Protein AF-J3JG13-F1 (afdb_monomer)

pLDDT: mean 77.04, std 20.18, range [35.09, 97.94]

Foldseek 3Di:
DQKDKDWDWDDDPLKIKIKIKIFHQAQAKKKWWKFFPFPFFKAADDDPNHHDAQDDRGGGIAIDGHRDMDMGMIMGSGDDDVVRMDTPDIGGDDPVRVVSCDDPVNVVVVVPDDDPPPVVDPPPPPPVPDDPDDDDDDDDDDDDDDDDDDDDDDDDDDDDDDDDDDDDDDDPDDPDPPPPPPPDDDPPVVVVVVVVLVVLVVLVVQVPDDDPVSVVVSQVVQPHCVSVVCSVVVNVVSVVVVVVVVVVVVVVVVVVVVDDDPVVVVVVVD

Radius of gyration: 30.13 Å; Cα contacts (8 Å, |Δi|>4): 252; chains: 1; bounding box: 75×64×88 Å

InterPro domains:
  IPR057179 Protein of unknown function DUF7857 [PF25256] (14-121)
  IPR058393 Domain of unknown function DUF8080 [PF26296] (187-260)

Nearest PDB structures (foldseek):
  5jtw-assembly2_E  TM=5.392E-01  e=3.463E-02  Homo sapiens
  3isy-assembly1_A  TM=4.833E-01  e=2.727E-02  Bacillus subtilis
  7u06-assembly1_b  TM=4.799E-01  e=2.148E-02  Saccharomyces cerevisiae
  3abz-assembly1_B  TM=4.747E-01  e=1.143E-01  Kluyveromyces marxianus
  4bei-assembly1_H  TM=5.860E-01  e=9.814E-01  Vibrio cholerae MJ-1236

Structure (mmCIF, N/CA/C/O backbone):
data_AF-J3JG13-F1
#
_entry.id   AF-J3JG13-F1
#
loop_
_atom_site.group_PDB
_atom_site.id
_atom_site.type_symbol
_atom_site.label_atom_id
_atom_site.label_alt_id
_atom_site.label_comp_id
_atom_site.label_asym_id
_atom_site.label_entity_id
_atom_site.label_seq_id
_atom_site.pdbx_PDB_ins_code
_atom_site.Cartn_x
_atom_site.Cartn_y
_atom_site.Cartn_z
_atom_site.occupancy
_atom_site.B_iso_or_equiv
_atom_site.auth_seq_id
_atom_site.auth_comp_id
_atom_site.auth_asym_id
_atom_site.auth_atom_id
_atom_site.pdbx_PDB_model_num
ATOM 1 N N . MET A 1 1 ? 13.209 -21.499 -3.995 1.00 59.66 1 MET A N 1
ATOM 2 C CA . MET A 1 1 ? 12.200 -20.477 -3.706 1.00 59.66 1 MET A CA 1
ATOM 3 C C . MET A 1 1 ? 12.688 -19.190 -4.335 1.00 59.66 1 MET A C 1
ATOM 5 O O . MET A 1 1 ? 13.783 -18.751 -4.002 1.00 59.66 1 MET A O 1
ATOM 9 N N . VAL A 1 2 ? 11.984 -18.722 -5.364 1.00 80.44 2 VAL A N 1
ATOM 10 C CA . VAL A 1 2 ? 12.379 -17.558 -6.184 1.00 80.44 2 VAL A CA 1
ATOM 11 C C . VAL A 1 2 ? 11.628 -16.285 -5.782 1.00 80.44 2 VAL A C 1
ATOM 13 O O . VAL A 1 2 ? 11.951 -15.211 -6.273 1.00 80.44 2 VAL A O 1
ATOM 16 N N . ILE A 1 3 ? 10.662 -16.437 -4.875 1.00 90.00 3 ILE A N 1
ATOM 17 C CA . ILE A 1 3 ? 9.953 -15.371 -4.175 1.00 90.00 3 ILE A CA 1
ATOM 18 C C . ILE A 1 3 ? 10.527 -15.246 -2.767 1.00 90.00 3 ILE A C 1
ATOM 20 O O . ILE A 1 3 ? 10.678 -16.260 -2.078 1.00 90.00 3 ILE A O 1
ATOM 24 N N . SER A 1 4 ? 10.822 -14.021 -2.340 1.00 90.88 4 SER A N 1
ATOM 25 C CA . SER A 1 4 ? 11.170 -13.726 -0.947 1.00 90.88 4 SER A CA 1
ATOM 26 C C . SER A 1 4 ? 9.915 -13.322 -0.172 1.00 90.88 4 SER A C 1
ATOM 28 O O . SER A 1 4 ? 9.032 -12.666 -0.721 1.00 90.88 4 SER A O 1
ATOM 30 N N . LEU A 1 5 ? 9.829 -13.757 1.086 1.00 93.88 5 LEU A N 1
ATOM 31 C CA . LEU A 1 5 ? 8.699 -13.526 1.984 1.00 93.88 5 LEU A CA 1
ATOM 32 C C . LEU A 1 5 ? 9.189 -12.730 3.194 1.00 93.88 5 LEU A C 1
ATOM 34 O O . LEU A 1 5 ? 10.074 -13.201 3.909 1.00 93.88 5 LEU A O 1
ATOM 38 N N . ASP A 1 6 ? 8.579 -11.577 3.429 1.00 94.31 6 ASP A N 1
ATOM 39 C CA . ASP A 1 6 ? 8.723 -10.787 4.649 1.00 94.31 6 ASP A CA 1
ATOM 40 C C . ASP A 1 6 ? 7.348 -10.671 5.315 1.00 94.31 6 ASP A C 1
ATOM 42 O O . ASP A 1 6 ? 6.330 -10.547 4.629 1.00 94.31 6 ASP A O 1
ATOM 46 N N . CYS A 1 7 ? 7.286 -10.793 6.639 1.00 94.19 7 CYS A N 1
ATOM 47 C CA . CYS A 1 7 ? 6.019 -10.750 7.357 1.00 94.19 7 CYS A CA 1
ATOM 48 C C . CYS A 1 7 ? 6.132 -9.980 8.666 1.00 94.19 7 CYS A C 1
ATOM 50 O O . CYS A 1 7 ? 7.087 -10.144 9.423 1.00 94.19 7 CYS A O 1
ATOM 52 N N . GLU A 1 8 ? 5.093 -9.210 8.953 1.00 94.25 8 GLU A N 1
ATOM 53 C CA . GLU A 1 8 ? 4.922 -8.463 10.188 1.00 94.25 8 GLU A CA 1
ATOM 54 C C . GLU A 1 8 ? 3.601 -8.875 10.836 1.00 94.25 8 GLU A C 1
ATOM 56 O O . GLU A 1 8 ? 2.593 -9.077 10.152 1.00 94.25 8 GLU A O 1
ATOM 61 N N . THR A 1 9 ? 3.598 -9.008 12.159 1.00 95.56 9 THR A N 1
ATOM 62 C CA . THR A 1 9 ? 2.392 -9.320 12.925 1.00 95.56 9 THR A CA 1
ATOM 63 C C . THR A 1 9 ? 2.138 -8.268 13.982 1.00 95.56 9 THR A C 1
ATOM 65 O O . THR A 1 9 ? 3.043 -7.900 14.726 1.00 95.56 9 THR A O 1
ATOM 68 N N . THR A 1 10 ? 0.885 -7.839 14.092 1.00 95.31 10 THR A N 1
ATOM 69 C CA . THR A 1 10 ? 0.418 -6.950 15.158 1.00 95.31 10 THR A CA 1
ATOM 70 C C . THR A 1 10 ? -0.801 -7.571 15.824 1.00 95.31 10 THR A C 1
ATOM 72 O O . THR A 1 10 ? -1.750 -7.968 15.151 1.00 95.31 10 THR A O 1
ATOM 75 N N . THR A 1 11 ? -0.800 -7.652 17.153 1.00 93.81 11 THR A N 1
ATOM 76 C CA . THR A 1 11 ? -1.934 -8.193 17.913 1.00 93.81 11 THR A CA 1
ATOM 77 C C . THR A 1 11 ? -2.871 -7.069 18.358 1.00 93.81 11 THR A C 1
ATOM 79 O O . THR A 1 11 ? -2.441 -6.111 18.997 1.00 93.81 11 THR A O 1
ATOM 82 N N . LEU A 1 12 ? -4.162 -7.205 18.047 1.00 91.50 12 LEU A N 1
ATOM 83 C CA . LEU A 1 12 ? -5.239 -6.290 18.420 1.00 91.50 12 LEU A CA 1
ATOM 84 C C . LEU A 1 12 ? -6.344 -7.074 19.148 1.00 91.50 12 LEU A C 1
ATOM 86 O O . LEU A 1 12 ? -7.178 -7.743 18.536 1.00 91.50 12 LEU A O 1
ATOM 90 N N . GLY A 1 13 ? -6.341 -7.014 20.481 1.00 91.00 13 GLY A N 1
ATOM 91 C CA . GLY A 1 13 ? -7.233 -7.834 21.306 1.00 91.00 13 GLY A CA 1
ATOM 92 C C . GLY A 1 13 ? -6.903 -9.326 21.180 1.00 91.00 13 GLY A C 1
ATOM 93 O O . GLY A 1 13 ? -5.769 -9.726 21.422 1.00 91.00 13 GLY A O 1
ATOM 94 N N . GLU A 1 14 ? -7.890 -10.144 20.806 1.00 92.06 14 GLU A N 1
ATOM 95 C CA . GLU A 1 14 ? -7.733 -11.594 20.575 1.00 92.06 14 GLU A CA 1
ATOM 96 C C . GLU A 1 14 ? -7.454 -11.940 19.098 1.00 92.06 14 GLU A C 1
ATOM 98 O O . GLU A 1 14 ? -7.546 -13.099 18.694 1.00 92.06 14 GLU A O 1
ATOM 103 N N . VAL A 1 15 ? -7.148 -10.930 18.276 1.00 95.00 15 VAL A N 1
ATOM 104 C CA . VAL A 1 15 ? -6.927 -11.067 16.835 1.00 95.00 15 VAL A CA 1
ATOM 105 C C . VAL A 1 15 ? -5.504 -10.652 16.485 1.00 95.00 15 VAL A C 1
ATOM 107 O O . VAL A 1 15 ? -5.074 -9.549 16.811 1.00 95.00 15 VAL A O 1
ATOM 110 N N . THR A 1 16 ? -4.784 -11.506 15.766 1.00 95.19 16 THR A N 1
ATOM 111 C CA . THR A 1 16 ? -3.500 -11.167 15.154 1.00 95.19 16 THR A CA 1
ATOM 112 C C . THR A 1 16 ? -3.730 -10.725 13.714 1.00 95.19 16 THR A C 1
ATOM 114 O O . THR A 1 16 ? -4.303 -11.458 12.906 1.00 95.19 16 THR A O 1
ATOM 117 N N . LEU A 1 17 ? -3.290 -9.511 13.396 1.00 95.62 17 LEU A N 1
ATOM 118 C CA . LEU A 1 17 ? -3.178 -9.005 12.037 1.00 95.62 17 LEU A CA 1
ATOM 119 C C . LEU A 1 17 ? -1.820 -9.427 11.485 1.00 95.62 17 LEU A C 1
ATOM 121 O O . LEU A 1 17 ? -0.796 -9.234 12.139 1.00 95.62 17 LEU A O 1
ATOM 125 N N . VAL A 1 18 ? -1.821 -9.997 10.287 1.00 95.69 18 VAL A N 1
ATOM 126 C CA . VAL A 1 18 ? -0.629 -10.456 9.580 1.00 95.69 18 VAL A CA 1
ATOM 127 C C . VAL A 1 18 ? -0.510 -9.656 8.292 1.00 95.69 18 VAL A C 1
ATOM 129 O O . VAL A 1 18 ? -1.391 -9.723 7.434 1.00 95.69 18 VAL A O 1
ATOM 132 N N . THR A 1 19 ? 0.592 -8.931 8.150 1.00 95.88 19 THR A N 1
ATOM 133 C CA . THR A 1 19 ? 0.984 -8.238 6.922 1.00 95.88 19 THR A CA 1
ATOM 134 C C . THR A 1 19 ? 2.106 -9.026 6.270 1.00 95.88 19 THR A C 1
ATOM 136 O O . THR A 1 19 ? 3.072 -9.408 6.925 1.00 95.88 19 THR A O 1
ATOM 139 N N . VAL A 1 20 ? 1.982 -9.288 4.975 1.00 95.69 20 VAL A N 1
ATOM 140 C CA . VAL A 1 20 ? 2.925 -10.093 4.206 1.00 95.69 20 VAL A CA 1
ATOM 141 C C . VAL A 1 20 ? 3.384 -9.313 2.989 1.00 95.69 20 VAL A C 1
ATOM 143 O O . VAL A 1 20 ? 2.561 -8.766 2.255 1.00 95.69 20 VAL A O 1
ATOM 146 N N . ARG A 1 21 ? 4.692 -9.311 2.742 1.00 96.38 21 ARG A N 1
ATOM 147 C CA . ARG A 1 21 ? 5.310 -8.763 1.541 1.00 96.38 21 ARG A CA 1
ATOM 148 C C . ARG A 1 21 ? 5.981 -9.880 0.746 1.00 96.38 21 ARG A C 1
ATOM 150 O O . ARG A 1 21 ? 6.792 -10.637 1.275 1.00 96.38 21 ARG A O 1
ATOM 157 N N . LEU A 1 22 ? 5.605 -9.983 -0.524 1.00 94.94 22 LEU A N 1
ATOM 158 C CA . LEU A 1 22 ? 6.143 -10.935 -1.488 1.00 94.94 22 LEU A CA 1
ATOM 159 C C . LEU A 1 22 ? 6.970 -10.193 -2.524 1.00 94.94 22 LEU A C 1
ATOM 161 O O . LEU A 1 22 ? 6.429 -9.374 -3.263 1.00 94.94 22 LEU A O 1
ATOM 165 N N . ASP A 1 23 ? 8.254 -10.515 -2.607 1.00 95.12 23 ASP A N 1
ATOM 166 C CA . ASP A 1 23 ? 9.185 -9.909 -3.555 1.00 95.12 23 ASP A CA 1
ATOM 167 C C . ASP A 1 23 ? 9.516 -10.914 -4.675 1.00 95.12 23 ASP A C 1
ATOM 169 O O . ASP A 1 23 ? 10.056 -11.997 -4.415 1.00 95.12 23 ASP A O 1
ATOM 173 N N . ASN A 1 24 ? 9.167 -10.576 -5.925 1.00 94.94 24 ASN A N 1
ATOM 174 C CA . ASN A 1 24 ? 9.488 -11.360 -7.121 1.00 94.94 24 ASN A CA 1
ATOM 175 C C . ASN A 1 24 ? 10.617 -10.706 -7.921 1.00 94.94 24 ASN A C 1
ATOM 177 O O . ASN A 1 24 ? 10.361 -9.935 -8.841 1.00 94.94 24 ASN A O 1
ATOM 181 N N . ASP A 1 25 ? 11.863 -11.099 -7.658 1.00 92.31 25 ASP A N 1
ATOM 182 C CA . ASP A 1 25 ? 13.042 -10.613 -8.397 1.00 92.31 25 ASP A CA 1
ATOM 183 C C . ASP A 1 25 ? 13.243 -11.297 -9.762 1.00 92.31 25 ASP A C 1
ATOM 185 O O . ASP A 1 25 ? 14.294 -11.176 -10.400 1.00 92.31 25 ASP A O 1
ATOM 189 N N . THR A 1 26 ? 12.270 -12.095 -10.210 1.00 90.75 26 THR A N 1
ATOM 190 C CA . THR A 1 26 ? 12.380 -12.847 -11.459 1.00 90.75 26 THR A CA 1
ATOM 191 C C . THR A 1 26 ? 11.699 -12.115 -12.611 1.00 90.75 26 THR A C 1
ATOM 193 O O . THR A 1 26 ? 10.672 -11.469 -12.415 1.00 90.75 26 THR A O 1
ATOM 196 N N . PRO A 1 27 ? 12.199 -12.264 -13.853 1.00 92.56 27 PRO A N 1
ATOM 197 C CA . PRO A 1 27 ? 11.616 -11.613 -15.025 1.00 92.56 27 PRO A CA 1
ATOM 198 C C . PRO A 1 27 ? 10.343 -12.309 -15.534 1.00 92.56 27 PRO A C 1
ATOM 200 O O . PRO A 1 27 ? 9.958 -12.115 -16.683 1.00 92.56 27 PRO A O 1
ATOM 203 N N . VAL A 1 28 ? 9.724 -13.164 -14.720 1.00 93.19 28 VAL A N 1
ATOM 204 C CA . VAL A 1 28 ? 8.505 -13.897 -15.063 1.00 93.19 28 VAL A CA 1
ATOM 205 C C . VAL A 1 28 ? 7.509 -13.796 -13.920 1.00 93.19 28 VAL A C 1
ATOM 207 O O . VAL A 1 28 ? 7.898 -13.778 -12.750 1.00 93.19 28 VAL A O 1
ATOM 210 N N . ASP A 1 29 ? 6.232 -13.765 -14.269 1.00 93.69 29 ASP A N 1
ATOM 211 C CA . ASP A 1 29 ? 5.141 -13.799 -13.304 1.00 93.69 29 ASP A CA 1
ATOM 212 C C . ASP A 1 29 ? 5.162 -15.127 -12.533 1.00 93.69 29 ASP A C 1
ATOM 214 O O . ASP A 1 29 ? 5.549 -16.183 -13.063 1.00 93.69 29 ASP A O 1
ATOM 218 N N . ARG A 1 30 ? 4.789 -15.071 -11.255 1.00 92.69 30 ARG A N 1
ATOM 219 C CA . ARG A 1 30 ? 4.858 -16.206 -10.333 1.00 92.69 30 ARG A CA 1
ATOM 220 C C . ARG A 1 30 ? 3.525 -16.461 -9.664 1.00 92.69 30 ARG A C 1
ATOM 222 O O . ARG A 1 30 ? 2.970 -15.546 -9.074 1.00 92.69 30 ARG A O 1
ATOM 229 N N . ASP A 1 31 ? 3.087 -17.710 -9.690 1.00 94.06 31 ASP A N 1
ATOM 230 C CA . ASP A 1 31 ? 1.960 -18.166 -8.884 1.00 94.06 31 ASP A CA 1
ATOM 231 C C . ASP A 1 31 ? 2.465 -18.531 -7.502 1.00 94.06 31 ASP A C 1
ATOM 233 O O . ASP A 1 31 ? 3.374 -19.355 -7.351 1.00 94.06 31 ASP A O 1
ATOM 237 N N . VAL A 1 32 ? 1.884 -17.898 -6.493 1.00 94.31 32 VAL A N 1
ATOM 238 C CA . VAL A 1 32 ? 2.307 -18.039 -5.109 1.00 94.31 32 VAL A CA 1
ATOM 239 C C . VAL A 1 32 ? 1.115 -18.435 -4.267 1.00 94.31 32 VAL A C 1
ATOM 241 O O . VAL A 1 32 ? 0.086 -17.757 -4.259 1.00 94.31 32 VAL A O 1
ATOM 244 N N . ARG A 1 33 ? 1.295 -19.509 -3.499 1.00 94.62 33 ARG A N 1
ATOM 245 C CA . ARG A 1 33 ? 0.355 -19.920 -2.464 1.00 94.62 33 ARG A CA 1
ATOM 246 C C . ARG A 1 33 ? 0.942 -19.642 -1.094 1.00 94.62 33 ARG A C 1
ATOM 248 O O . ARG A 1 33 ? 1.965 -20.218 -0.721 1.00 94.62 33 ARG A O 1
ATOM 255 N N . LEU A 1 34 ? 0.262 -18.811 -0.321 1.00 95.19 34 LEU A N 1
ATOM 256 C CA . LEU A 1 34 ? 0.523 -18.590 1.092 1.00 95.19 34 LEU A CA 1
ATOM 257 C C . LEU A 1 34 ? -0.376 -19.479 1.938 1.00 95.19 34 LEU A C 1
ATOM 259 O O . LEU A 1 34 ? -1.557 -19.671 1.639 1.00 95.19 34 LEU A O 1
ATOM 263 N N . ARG A 1 35 ? 0.194 -19.995 3.023 1.00 95.44 35 ARG A N 1
ATOM 264 C CA . ARG A 1 35 ? -0.518 -20.771 4.032 1.00 95.44 35 ARG A CA 1
ATOM 265 C C . ARG A 1 35 ? -0.369 -20.108 5.393 1.00 95.44 35 ARG A C 1
ATOM 267 O O . ARG A 1 35 ? 0.756 -19.853 5.828 1.00 95.44 35 ARG A O 1
ATOM 274 N N . ASN A 1 36 ? -1.498 -19.888 6.061 1.00 94.50 36 ASN A N 1
ATOM 275 C CA . ASN A 1 36 ? -1.524 -19.440 7.447 1.00 94.50 36 ASN A CA 1
ATOM 276 C C . ASN A 1 36 ? -1.034 -20.566 8.380 1.00 94.50 36 ASN A C 1
ATOM 278 O O . ASN A 1 36 ? -1.433 -21.726 8.239 1.00 94.50 36 ASN A O 1
ATOM 282 N N . CYS A 1 37 ? -0.160 -20.225 9.325 1.00 94.62 37 CYS A N 1
ATOM 283 C CA . CYS A 1 37 ? 0.358 -21.142 10.346 1.00 94.62 37 CYS A CA 1
ATOM 284 C C . CYS A 1 37 ? -0.259 -20.906 11.734 1.00 94.62 37 CYS A C 1
ATOM 286 O O . CYS A 1 37 ? 0.043 -21.658 12.669 1.00 94.62 37 CYS A O 1
ATOM 288 N N . LEU A 1 38 ? -1.074 -19.860 11.881 1.00 92.75 38 LEU A N 1
ATOM 289 C CA . LEU A 1 38 ? -1.798 -19.547 13.106 1.00 92.75 38 LEU A CA 1
ATOM 290 C C . LEU A 1 38 ? -2.954 -20.534 13.308 1.00 92.75 38 LEU A C 1
ATOM 292 O O . LEU A 1 38 ? -3.616 -20.946 12.357 1.00 92.75 38 LEU A O 1
ATOM 296 N N . ASP A 1 39 ? -3.212 -20.898 14.563 1.00 91.06 39 ASP A N 1
ATOM 297 C CA . ASP A 1 39 ? -4.207 -21.913 14.932 1.00 91.06 39 ASP A CA 1
ATOM 298 C C . ASP A 1 39 ? -5.637 -21.330 14.996 1.00 91.06 39 ASP A C 1
ATOM 300 O O . ASP A 1 39 ? -6.379 -21.547 15.956 1.00 91.06 39 ASP A O 1
ATOM 304 N N . GLY A 1 40 ? -6.027 -20.559 13.977 1.00 90.94 40 GLY A N 1
ATOM 305 C CA . GLY A 1 40 ? -7.333 -19.911 13.877 1.00 90.94 40 GLY A CA 1
ATOM 306 C C . GLY A 1 40 ? -7.790 -19.704 12.429 1.00 90.94 40 GLY A C 1
ATOM 307 O O . GLY A 1 40 ? -7.000 -19.853 11.496 1.00 90.94 40 GLY A O 1
ATOM 308 N N . PRO A 1 41 ? -9.080 -19.386 12.221 1.00 93.38 41 PRO A N 1
ATOM 309 C CA . PRO A 1 41 ? -9.627 -19.149 10.892 1.00 93.38 41 PRO A CA 1
ATOM 310 C C . PRO A 1 41 ? -9.013 -17.905 10.243 1.00 93.38 41 PRO A C 1
ATOM 312 O O . PRO A 1 41 ? -8.886 -16.857 10.881 1.00 93.38 41 PRO A O 1
ATOM 315 N N . VAL A 1 42 ? -8.706 -17.999 8.949 1.00 94.75 42 VAL A N 1
ATOM 316 C CA . VAL A 1 42 ? -8.285 -16.845 8.153 1.00 94.75 42 VAL A CA 1
ATOM 317 C C . VAL A 1 42 ? -9.475 -15.904 7.967 1.00 94.75 42 VAL A C 1
ATOM 319 O O . VAL A 1 42 ? -10.533 -16.285 7.466 1.00 94.75 42 VAL A O 1
ATOM 322 N N . MET A 1 43 ? -9.306 -14.652 8.378 1.00 94.38 43 MET A N 1
ATOM 323 C CA . MET A 1 43 ? -10.250 -13.567 8.138 1.00 94.38 43 MET A CA 1
ATOM 324 C C . MET A 1 43 ? -9.678 -12.657 7.047 1.00 94.38 43 MET A C 1
ATOM 326 O O . MET A 1 43 ? -8.883 -11.760 7.348 1.00 94.38 43 MET A O 1
ATOM 330 N N . PRO A 1 44 ? -10.050 -12.890 5.776 1.00 93.50 44 PRO A N 1
ATOM 331 C CA . PRO A 1 44 ? -9.539 -12.105 4.665 1.00 93.50 44 PRO A CA 1
ATOM 332 C C . PRO A 1 44 ? -10.125 -10.687 4.667 1.00 93.50 44 PRO A C 1
ATOM 334 O O . PRO A 1 44 ? -11.229 -10.479 5.192 1.00 93.50 44 PRO A O 1
ATOM 337 N N . PRO A 1 45 ? -9.440 -9.718 4.037 1.00 91.19 45 PRO A N 1
ATOM 338 C CA . PRO A 1 45 ? -10.006 -8.406 3.760 1.00 91.19 45 PRO A CA 1
ATOM 339 C C . PRO A 1 45 ? -11.287 -8.556 2.934 1.00 91.19 45 PRO A C 1
ATOM 341 O O . PRO A 1 45 ? -11.425 -9.462 2.106 1.00 91.19 45 PRO A O 1
ATOM 344 N N . ARG A 1 46 ? -12.268 -7.689 3.205 1.00 88.75 46 ARG A N 1
ATOM 345 C CA . ARG A 1 46 ? -13.597 -7.747 2.588 1.00 88.75 46 ARG A CA 1
ATOM 346 C C . ARG A 1 46 ? -13.971 -6.404 1.987 1.00 88.75 46 ARG A C 1
ATOM 348 O O . ARG A 1 46 ? -13.901 -5.380 2.658 1.00 88.75 46 ARG A O 1
ATOM 355 N N . THR A 1 47 ? -14.490 -6.434 0.767 1.00 79.94 47 THR A N 1
ATOM 356 C CA . THR A 1 47 ? -15.166 -5.295 0.135 1.00 79.94 47 THR A CA 1
ATOM 357 C C . THR A 1 47 ? -16.646 -5.638 0.022 1.00 79.94 47 THR A C 1
ATOM 359 O O . THR A 1 47 ? -16.992 -6.698 -0.495 1.00 79.94 47 THR A O 1
ATOM 362 N N . ASP A 1 48 ? -17.528 -4.783 0.549 1.00 79.62 48 ASP A N 1
ATOM 363 C CA . ASP A 1 48 ? -18.982 -5.027 0.572 1.00 79.62 48 ASP A CA 1
ATOM 364 C C . ASP A 1 48 ? -19.382 -6.378 1.213 1.00 79.62 48 ASP A C 1
ATOM 366 O O . ASP A 1 48 ? -20.350 -7.024 0.818 1.00 79.62 48 ASP A O 1
ATOM 370 N N . GLY A 1 49 ? -18.620 -6.825 2.219 1.00 82.75 49 GLY A N 1
ATOM 371 C CA . GLY A 1 49 ? -18.853 -8.089 2.927 1.00 82.75 49 GLY A CA 1
ATOM 372 C C . GLY A 1 49 ? -18.35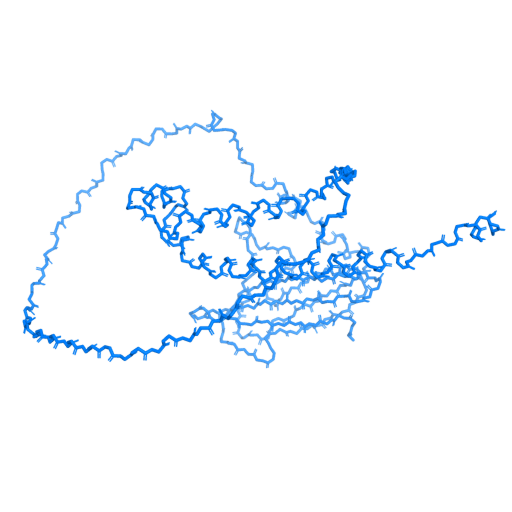6 -9.342 2.195 1.00 82.75 49 GLY A C 1
ATOM 373 O O . GLY A 1 49 ? -18.357 -10.423 2.792 1.00 82.75 49 GLY A O 1
ATOM 374 N N . VAL A 1 50 ? -17.874 -9.213 0.957 1.00 82.31 50 VAL A N 1
ATOM 375 C CA . VAL A 1 50 ? -17.305 -10.309 0.162 1.00 82.31 50 VAL A CA 1
ATOM 376 C C . VAL A 1 50 ? -15.784 -10.343 0.351 1.00 82.31 50 VAL A C 1
ATOM 378 O O . VAL A 1 50 ? -15.149 -9.298 0.189 1.00 82.31 50 VAL A O 1
ATOM 381 N N . PRO A 1 51 ? -15.184 -11.503 0.679 1.00 84.81 51 PRO A N 1
ATOM 382 C CA . PRO A 1 51 ? -13.733 -11.671 0.701 1.00 84.81 51 PRO A CA 1
ATOM 383 C C . PRO A 1 51 ? -13.065 -11.217 -0.596 1.00 84.81 51 PRO A C 1
ATOM 385 O O . PRO A 1 51 ? -13.604 -11.405 -1.694 1.00 84.81 51 PRO A O 1
ATOM 388 N N . GLU A 1 52 ? -11.878 -10.633 -0.482 1.00 85.88 52 GLU A N 1
ATOM 389 C CA . GLU A 1 52 ? -11.042 -10.378 -1.648 1.00 85.88 52 GLU A CA 1
ATOM 390 C C . GLU A 1 52 ? -10.715 -11.676 -2.405 1.00 85.88 52 GLU A C 1
ATOM 392 O O . GLU A 1 52 ? -10.829 -12.784 -1.880 1.00 85.88 52 GLU A O 1
ATOM 397 N N . ALA A 1 53 ? -10.374 -11.545 -3.688 1.00 85.75 53 ALA A N 1
ATOM 398 C CA . ALA A 1 53 ? -10.091 -12.711 -4.524 1.00 85.75 53 ALA A CA 1
ATOM 399 C C . ALA A 1 53 ? -8.784 -13.381 -4.078 1.00 85.75 53 ALA A C 1
ATOM 401 O O . ALA A 1 53 ? -7.900 -12.696 -3.579 1.00 85.75 53 ALA A O 1
ATOM 402 N N . GLY A 1 54 ? -8.669 -14.694 -4.276 1.00 88.81 54 GLY A N 1
ATOM 403 C CA . GLY A 1 54 ? -7.474 -15.461 -3.907 1.00 88.81 54 GLY A CA 1
ATOM 404 C C . GLY A 1 54 ? -7.481 -16.001 -2.478 1.00 88.81 54 GLY A C 1
ATOM 405 O O . GLY A 1 54 ? -6.626 -16.806 -2.138 1.00 88.81 54 GLY A O 1
ATOM 406 N N . TRP A 1 55 ? -8.443 -15.610 -1.643 1.00 92.94 55 TRP A N 1
ATOM 407 C CA . TRP A 1 55 ? -8.556 -16.113 -0.275 1.00 92.94 55 TRP A CA 1
ATOM 408 C C . TRP A 1 55 ? -9.408 -17.374 -0.176 1.00 92.94 55 TRP A C 1
ATOM 410 O O . TRP A 1 55 ? -10.496 -17.449 -0.752 1.00 92.94 55 TRP A O 1
ATOM 420 N N . ASP A 1 56 ? -8.949 -18.314 0.642 1.00 89.19 56 ASP A N 1
ATOM 421 C CA . ASP A 1 56 ? -9.743 -19.431 1.143 1.00 89.19 56 ASP A CA 1
ATOM 422 C C . ASP A 1 56 ? -9.519 -19.636 2.648 1.00 89.19 56 ASP A C 1
ATOM 424 O O . ASP A 1 56 ? -8.929 -18.791 3.323 1.00 89.19 56 ASP A O 1
ATOM 428 N N . ASP A 1 57 ? -10.044 -20.736 3.189 1.00 88.00 57 ASP A N 1
ATOM 429 C CA . ASP A 1 57 ? -10.028 -21.012 4.627 1.00 88.00 57 ASP A CA 1
ATOM 430 C C . ASP A 1 57 ? -8.605 -21.200 5.196 1.00 88.00 57 ASP A C 1
ATOM 432 O O . ASP A 1 57 ? -8.391 -20.986 6.391 1.00 88.00 57 ASP A O 1
ATOM 436 N N . ASP A 1 58 ? -7.633 -21.578 4.355 1.00 88.19 58 ASP A N 1
ATOM 437 C CA . ASP A 1 58 ? -6.271 -21.947 4.762 1.00 88.19 58 ASP A CA 1
ATOM 438 C C . ASP A 1 58 ? -5.218 -20.878 4.412 1.00 88.19 58 ASP A C 1
ATOM 440 O O . ASP A 1 58 ? -4.094 -20.902 4.938 1.00 88.19 58 ASP A O 1
ATOM 444 N N . GLY A 1 59 ? -5.534 -19.946 3.509 1.00 91.19 59 GLY A N 1
ATOM 445 C CA . GLY A 1 59 ? -4.611 -18.879 3.144 1.00 91.19 59 GLY A CA 1
ATOM 446 C C . GLY A 1 59 ? -4.985 -18.120 1.878 1.00 91.19 59 GLY A C 1
ATOM 447 O O . GLY A 1 59 ? -6.148 -17.811 1.631 1.00 91.19 59 GLY A O 1
ATOM 448 N N . PHE A 1 60 ? -3.957 -17.767 1.110 1.00 94.12 60 PHE A N 1
ATOM 449 C CA . PHE A 1 60 ? -4.061 -16.829 -0.003 1.00 94.12 60 PHE A CA 1
ATOM 450 C C . PHE A 1 60 ? -3.296 -17.324 -1.222 1.00 94.12 60 PHE A C 1
ATOM 452 O O . PHE A 1 60 ? -2.163 -17.786 -1.107 1.00 94.12 60 PHE A O 1
ATOM 459 N N . GLU A 1 61 ? -3.896 -17.189 -2.393 1.00 93.88 61 GLU A N 1
ATOM 460 C CA . GLU A 1 61 ? -3.321 -17.537 -3.681 1.00 93.88 61 GLU A CA 1
ATOM 461 C C . GLU A 1 61 ? -3.350 -16.331 -4.611 1.00 93.88 61 GLU A C 1
ATOM 463 O O . GLU A 1 61 ? -4.367 -15.649 -4.748 1.00 93.88 61 GLU A O 1
ATOM 468 N N . THR A 1 62 ? -2.214 -16.055 -5.242 1.00 92.62 62 THR A N 1
ATOM 469 C CA . THR A 1 62 ? -2.062 -14.877 -6.090 1.00 92.62 62 THR A CA 1
ATOM 470 C C . THR A 1 62 ? -0.982 -15.062 -7.143 1.00 92.62 62 THR A C 1
ATOM 472 O O . THR A 1 62 ? -0.099 -15.912 -7.018 1.00 92.62 62 THR A O 1
ATOM 475 N N . VAL A 1 63 ? -1.026 -14.194 -8.151 1.00 94.19 63 VAL A N 1
ATOM 476 C CA . VAL A 1 63 ? 0.046 -14.003 -9.124 1.00 94.19 63 VAL A CA 1
ATOM 477 C C . VAL A 1 63 ? 0.862 -12.784 -8.695 1.00 94.19 63 VAL A C 1
ATOM 479 O O . VAL A 1 63 ? 0.320 -11.686 -8.580 1.00 94.19 63 VAL A O 1
ATOM 482 N N . VAL A 1 64 ? 2.169 -12.952 -8.497 1.00 93.56 64 VAL A N 1
ATOM 483 C CA . VAL A 1 64 ? 3.117 -11.849 -8.291 1.00 93.56 64 VAL A CA 1
ATOM 484 C C . VAL A 1 64 ? 3.804 -11.544 -9.627 1.00 93.56 64 VAL A C 1
ATOM 486 O O . VAL A 1 64 ? 4.577 -12.380 -10.111 1.00 93.56 64 VAL A O 1
ATOM 489 N N . PRO A 1 65 ? 3.550 -10.379 -10.250 1.00 93.50 65 PRO A N 1
ATOM 490 C CA . PRO A 1 65 ? 4.148 -10.040 -11.537 1.00 93.50 65 PRO A CA 1
ATOM 491 C C . PRO A 1 65 ? 5.681 -9.981 -11.504 1.00 93.50 65 PRO A C 1
ATOM 493 O O . PRO A 1 65 ? 6.296 -9.787 -10.450 1.00 93.50 65 PRO A O 1
ATOM 496 N N . ALA A 1 66 ? 6.305 -10.133 -12.669 1.00 92.88 66 ALA A N 1
ATOM 497 C CA . ALA A 1 66 ? 7.753 -10.078 -12.846 1.00 92.88 66 ALA A CA 1
ATOM 498 C C . ALA A 1 66 ? 8.388 -8.779 -12.313 1.00 92.88 66 ALA A C 1
ATOM 500 O O . ALA A 1 66 ? 7.984 -7.687 -12.710 1.00 92.88 66 ALA A O 1
ATOM 501 N N . ASN A 1 67 ? 9.457 -8.890 -11.518 1.00 92.12 67 ASN A N 1
ATOM 502 C CA . ASN A 1 67 ? 10.187 -7.755 -10.929 1.00 92.12 67 ASN A CA 1
ATOM 503 C C . ASN A 1 67 ? 9.288 -6.813 -10.108 1.00 92.12 67 ASN A C 1
ATOM 505 O O . ASN A 1 67 ? 9.442 -5.591 -10.175 1.00 92.12 67 ASN A O 1
ATOM 509 N N . THR A 1 68 ? 8.318 -7.368 -9.380 1.00 94.00 68 THR A N 1
ATOM 510 C CA . THR A 1 68 ? 7.395 -6.585 -8.549 1.00 94.00 68 THR A CA 1
ATOM 511 C C . THR A 1 68 ? 7.326 -7.103 -7.123 1.00 94.00 68 THR A C 1
ATOM 513 O O . THR A 1 68 ? 7.680 -8.248 -6.834 1.00 94.00 68 THR A O 1
ATOM 516 N N . THR A 1 69 ? 6.823 -6.237 -6.251 1.00 94.50 69 THR A N 1
ATOM 517 C CA . THR A 1 69 ? 6.513 -6.548 -4.862 1.00 94.50 69 THR A CA 1
ATOM 518 C C . THR A 1 69 ? 5.006 -6.459 -4.661 1.00 94.50 69 THR A C 1
ATOM 520 O O . THR A 1 69 ? 4.384 -5.479 -5.077 1.00 94.50 69 THR A O 1
ATOM 523 N N . LEU A 1 70 ? 4.423 -7.458 -4.002 1.00 94.50 70 LEU A N 1
ATOM 524 C CA . LEU A 1 70 ? 3.011 -7.485 -3.635 1.00 94.50 70 LEU A CA 1
ATOM 525 C C . LEU A 1 70 ? 2.871 -7.532 -2.114 1.00 94.50 70 LEU A C 1
ATOM 527 O O . LEU A 1 70 ? 3.475 -8.380 -1.460 1.00 94.50 70 LEU A O 1
ATOM 531 N N . ALA A 1 71 ? 2.052 -6.641 -1.562 1.00 94.56 71 ALA A N 1
ATOM 532 C CA . ALA A 1 71 ? 1.678 -6.661 -0.154 1.00 94.56 71 ALA A CA 1
ATOM 533 C C . ALA A 1 71 ? 0.262 -7.222 0.009 1.00 94.56 71 ALA A C 1
ATOM 535 O O . ALA A 1 71 ? -0.637 -6.888 -0.764 1.00 94.56 71 ALA A O 1
ATOM 536 N N . VAL A 1 72 ? 0.066 -8.061 1.020 1.00 94.12 72 VAL A N 1
ATOM 537 C CA . VAL A 1 72 ? -1.229 -8.644 1.369 1.00 94.12 72 VAL A CA 1
ATOM 538 C C . VAL A 1 72 ? -1.380 -8.697 2.887 1.00 94.12 72 VAL A C 1
ATOM 540 O O . VAL A 1 72 ? -0.425 -8.997 3.597 1.00 94.12 72 VAL A O 1
ATOM 543 N N . GLY A 1 73 ? -2.576 -8.391 3.390 1.00 94.88 73 GLY A N 1
ATOM 544 C CA . GLY A 1 73 ? -2.885 -8.408 4.819 1.00 94.88 73 GLY A CA 1
ATOM 545 C C . GLY A 1 73 ? -4.103 -9.270 5.128 1.00 94.88 73 GLY A C 1
ATOM 546 O O . GLY A 1 73 ? -5.023 -9.345 4.316 1.00 94.88 73 GLY A O 1
ATOM 547 N N . TYR A 1 74 ? -4.120 -9.907 6.297 1.00 95.44 74 TYR A N 1
ATOM 548 C CA . TYR A 1 74 ? -5.286 -10.618 6.828 1.00 95.44 74 TYR A CA 1
ATOM 549 C C . TYR A 1 74 ? -5.292 -10.639 8.352 1.00 95.44 74 TYR A C 1
ATOM 551 O O . TYR A 1 74 ? -4.308 -10.291 8.999 1.00 95.44 74 TYR A O 1
ATOM 559 N N . ALA A 1 75 ? -6.416 -11.055 8.926 1.00 95.94 75 ALA A N 1
ATOM 560 C CA . ALA A 1 75 ? -6.566 -11.235 10.360 1.00 95.94 75 ALA A CA 1
ATOM 561 C C . ALA A 1 75 ? -6.788 -12.712 10.710 1.00 95.94 75 ALA A C 1
ATOM 563 O O . ALA A 1 75 ? -7.339 -13.477 9.922 1.00 95.94 75 ALA A O 1
ATOM 564 N N . CYS A 1 76 ? -6.384 -13.114 11.909 1.00 95.50 76 CYS A N 1
ATOM 565 C CA . CYS A 1 76 ? -6.617 -14.449 12.446 1.00 95.50 76 CYS A CA 1
ATOM 566 C C . CYS A 1 76 ? -6.891 -14.345 13.955 1.00 95.50 76 CYS A C 1
ATOM 568 O O . CYS A 1 76 ? -6.058 -13.789 14.672 1.00 95.50 76 CYS A O 1
ATOM 570 N N . PRO A 1 77 ? -8.020 -14.860 14.480 1.00 95.06 77 PRO A N 1
ATOM 571 C CA . PRO A 1 77 ? -8.317 -14.858 15.910 1.00 95.06 77 PRO A CA 1
ATOM 572 C C . PRO A 1 77 ? -7.569 -16.004 16.607 1.00 95.06 77 PRO A C 1
ATOM 574 O O . PRO A 1 77 ? -8.152 -16.994 17.044 1.00 95.06 77 PRO A O 1
ATOM 577 N N . ALA A 1 78 ? -6.247 -15.898 16.623 1.00 92.25 78 ALA A N 1
ATOM 578 C CA . ALA A 1 78 ? -5.324 -16.812 17.275 1.00 92.25 78 ALA A CA 1
ATOM 579 C C . ALA A 1 78 ? -4.109 -16.004 17.748 1.00 92.25 78 ALA A C 1
ATOM 581 O O . ALA A 1 78 ? -3.817 -14.974 17.145 1.00 92.25 78 ALA A O 1
ATOM 582 N N . PRO A 1 79 ? -3.404 -16.445 18.803 1.00 87.88 79 PRO A N 1
ATOM 583 C CA . PRO A 1 79 ? -2.177 -15.786 19.234 1.00 87.88 79 PRO A CA 1
ATOM 584 C C . PRO A 1 79 ? -1.096 -15.850 18.148 1.00 87.88 79 PRO A C 1
ATOM 586 O O . PRO A 1 79 ? -1.081 -16.768 17.325 1.00 87.88 79 PRO A O 1
ATOM 589 N N . GLU A 1 80 ? -0.160 -14.903 18.196 1.00 88.31 80 GLU A N 1
ATOM 590 C CA . GLU A 1 80 ? 0.987 -14.854 17.291 1.00 88.31 80 GLU A CA 1
ATOM 591 C C . GLU A 1 80 ? 1.845 -16.132 17.351 1.00 88.31 80 GLU A C 1
ATOM 593 O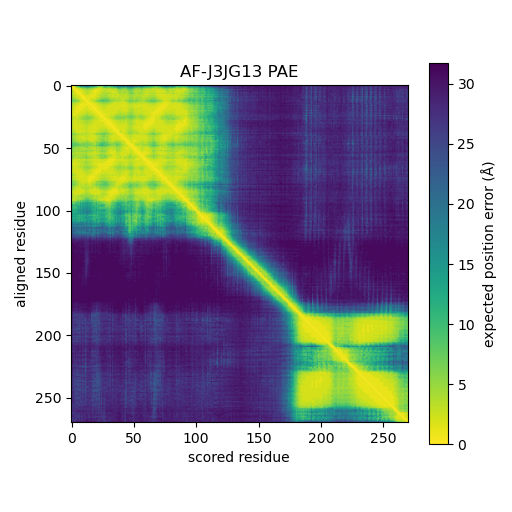 O . GLU A 1 80 ? 2.008 -16.772 18.395 1.00 88.31 80 GLU A O 1
ATOM 598 N N . ARG A 1 81 ? 2.414 -16.501 16.200 1.00 89.19 81 ARG A N 1
ATOM 599 C CA . ARG A 1 81 ? 3.309 -17.649 16.028 1.00 89.19 81 ARG A CA 1
ATOM 600 C C . ARG A 1 81 ? 4.435 -17.270 15.080 1.00 89.19 81 ARG A C 1
ATOM 602 O O . ARG A 1 81 ? 4.204 -16.524 14.137 1.00 89.19 81 ARG A O 1
ATOM 609 N N . ASP A 1 82 ? 5.607 -17.864 15.279 1.00 87.19 82 ASP A N 1
ATOM 610 C CA . ASP A 1 82 ? 6.738 -17.762 14.358 1.00 87.19 82 ASP A CA 1
ATOM 611 C C . ASP A 1 82 ? 7.022 -19.117 13.655 1.00 87.19 82 ASP A C 1
ATOM 613 O O . ASP A 1 82 ? 7.241 -20.123 14.346 1.00 87.19 82 ASP A O 1
ATOM 617 N N . PRO A 1 83 ? 6.996 -19.199 12.308 1.00 88.19 83 PRO A N 1
ATOM 618 C CA . PRO A 1 83 ? 6.528 -18.163 11.387 1.00 88.19 83 PRO A CA 1
ATOM 619 C C . PRO A 1 83 ? 4.988 -18.089 11.365 1.00 88.19 83 PRO A C 1
ATOM 621 O O . PRO A 1 83 ? 4.325 -19.130 11.465 1.00 88.19 83 PRO A O 1
ATOM 624 N N . PRO A 1 84 ? 4.396 -16.897 11.181 1.00 90.69 84 PRO A N 1
ATOM 625 C CA . PRO A 1 84 ? 2.940 -16.729 11.130 1.00 90.69 84 PRO A CA 1
ATOM 626 C C . PRO A 1 84 ? 2.350 -17.220 9.802 1.00 90.69 84 PRO A C 1
ATOM 628 O O . PRO A 1 84 ? 1.209 -17.669 9.739 1.00 90.69 84 PRO A O 1
ATOM 631 N N . VAL A 1 85 ? 3.146 -17.177 8.734 1.00 94.38 85 VAL A N 1
ATOM 632 C CA . VAL A 1 85 ? 2.762 -17.539 7.369 1.00 94.38 85 VAL A CA 1
ATOM 633 C C . VAL A 1 85 ? 3.954 -18.167 6.654 1.00 94.38 85 VAL A C 1
ATOM 635 O O . VAL A 1 85 ? 5.105 -17.833 6.933 1.00 94.38 85 VAL A O 1
ATOM 638 N N . VAL A 1 86 ? 3.689 -19.082 5.724 1.00 93.75 86 VAL A N 1
ATOM 639 C CA . VAL A 1 86 ? 4.720 -19.694 4.874 1.00 93.75 86 VAL A CA 1
ATOM 640 C C . VAL A 1 86 ? 4.286 -19.715 3.413 1.00 93.75 86 VAL A C 1
ATOM 642 O O . VAL A 1 86 ? 3.096 -19.822 3.108 1.00 93.75 86 VAL A O 1
ATOM 645 N N . VAL A 1 87 ? 5.257 -19.665 2.499 1.00 94.44 87 VAL A N 1
ATOM 646 C CA . VAL A 1 87 ? 5.022 -19.952 1.078 1.00 94.44 87 VAL A CA 1
ATOM 647 C C . VAL A 1 87 ? 4.907 -21.466 0.907 1.00 94.44 87 VAL A C 1
ATOM 649 O O . VAL A 1 87 ? 5.875 -22.198 1.109 1.00 94.44 87 VAL A O 1
ATOM 652 N N . ALA A 1 88 ? 3.710 -21.940 0.569 1.00 93.00 88 ALA A N 1
ATOM 653 C CA . ALA A 1 88 ? 3.419 -23.352 0.342 1.00 93.00 88 ALA A CA 1
ATOM 654 C C . ALA A 1 88 ? 3.808 -23.808 -1.075 1.00 93.00 88 ALA A C 1
ATOM 656 O O . ALA A 1 88 ? 4.255 -24.943 -1.244 1.00 93.00 88 ALA A O 1
ATOM 657 N N . SER A 1 89 ? 3.671 -22.934 -2.076 1.00 90.38 89 SER A N 1
ATOM 658 C CA . SER A 1 89 ? 4.134 -23.175 -3.447 1.00 90.38 89 SER A CA 1
ATOM 659 C C . SER A 1 89 ? 4.564 -21.877 -4.134 1.00 90.38 89 SER A C 1
ATOM 661 O O . SER A 1 89 ? 3.975 -20.821 -3.898 1.00 90.38 89 SER A O 1
ATOM 663 N N . ASP A 1 90 ? 5.594 -21.975 -4.981 1.00 91.94 90 ASP A N 1
ATOM 664 C CA . ASP A 1 90 ? 6.073 -20.909 -5.865 1.00 91.94 90 ASP A CA 1
ATOM 665 C C . ASP A 1 90 ? 6.328 -21.454 -7.282 1.00 91.94 90 ASP A C 1
ATOM 667 O O . ASP A 1 90 ? 7.357 -22.070 -7.569 1.00 91.94 90 ASP A O 1
ATOM 671 N N . GLU A 1 91 ? 5.385 -21.236 -8.196 1.00 91.44 91 GLU A N 1
ATOM 672 C CA . GLU A 1 91 ? 5.450 -21.736 -9.574 1.00 91.44 91 GLU A CA 1
ATOM 673 C C . GLU A 1 91 ? 5.508 -20.580 -10.579 1.00 91.44 91 GLU A C 1
ATOM 675 O O . GLU A 1 91 ? 5.352 -19.411 -10.235 1.00 91.44 91 GLU A O 1
ATOM 680 N N . ARG A 1 92 ? 5.849 -20.866 -11.840 1.00 90.81 92 ARG A N 1
ATOM 681 C CA . ARG A 1 92 ? 5.722 -19.846 -12.893 1.00 90.81 92 ARG A CA 1
ATOM 682 C C . ARG A 1 92 ? 4.254 -19.714 -13.251 1.00 90.81 92 ARG A C 1
ATOM 684 O O . ARG A 1 92 ? 3.624 -20.740 -13.488 1.00 90.81 92 ARG A O 1
ATOM 691 N N . ALA A 1 93 ? 3.781 -18.479 -13.367 1.00 88.50 93 ALA A N 1
ATOM 692 C CA . ALA A 1 93 ? 2.410 -18.232 -13.762 1.00 88.50 93 ALA A CA 1
ATOM 693 C C . ALA A 1 93 ? 2.119 -18.839 -15.135 1.00 88.50 93 ALA A C 1
ATOM 695 O O . ALA A 1 93 ? 2.933 -18.759 -16.065 1.00 88.50 93 ALA A O 1
ATOM 696 N N . THR A 1 94 ? 0.951 -19.459 -15.247 1.00 86.00 94 THR A N 1
ATOM 697 C CA . THR A 1 94 ? 0.431 -19.993 -16.504 1.00 86.00 94 THR A CA 1
ATOM 698 C C . THR A 1 94 ? -0.695 -19.104 -17.028 1.00 86.00 94 THR A C 1
ATOM 700 O O . THR A 1 94 ? -1.215 -18.241 -16.319 1.00 86.00 94 THR A O 1
ATOM 703 N N . GLU A 1 95 ? -1.107 -19.308 -18.281 1.00 76.25 95 GLU A N 1
ATOM 704 C CA . GLU A 1 95 ? -2.273 -18.602 -18.834 1.00 76.25 95 GLU A CA 1
ATOM 705 C C . GLU A 1 95 ? -3.563 -18.900 -18.041 1.00 76.25 95 GLU A C 1
ATOM 707 O O . GLU A 1 95 ? -4.443 -18.045 -17.949 1.00 76.25 95 GLU A O 1
ATOM 712 N N . GLU A 1 96 ? -3.661 -20.083 -17.424 1.00 74.62 96 GLU A N 1
ATOM 713 C CA . GLU A 1 96 ? -4.777 -20.470 -16.551 1.00 74.62 96 GLU A CA 1
ATOM 714 C C . GLU A 1 96 ? -4.791 -19.649 -15.254 1.00 74.62 96 GLU A C 1
ATOM 716 O O . GLU A 1 96 ? -5.841 -19.166 -14.825 1.00 74.62 96 GLU A O 1
ATOM 721 N N . SER A 1 97 ? -3.617 -19.393 -14.684 1.00 71.62 97 SER A N 1
ATOM 722 C CA . SER A 1 97 ? -3.447 -18.584 -13.474 1.00 71.62 97 SER A CA 1
ATOM 723 C C . SER A 1 97 ? -3.874 -17.133 -13.691 1.00 71.62 97 SER A C 1
ATOM 725 O O . SER A 1 97 ? -4.587 -16.550 -12.872 1.00 71.62 97 SER A O 1
ATOM 727 N N . ALA A 1 98 ? -3.530 -16.567 -14.852 1.00 65.12 98 ALA A N 1
ATOM 728 C CA . ALA A 1 98 ? -3.983 -15.236 -15.249 1.00 65.12 98 ALA A CA 1
ATOM 729 C C . ALA A 1 98 ? -5.510 -15.169 -15.451 1.00 65.12 98 ALA A C 1
ATOM 731 O O . ALA A 1 98 ? -6.139 -14.163 -15.115 1.00 65.12 98 ALA A O 1
ATOM 732 N N . ALA A 1 99 ? -6.125 -16.238 -15.970 1.00 66.31 99 ALA A N 1
ATOM 733 C CA . ALA A 1 99 ? -7.573 -16.310 -16.150 1.00 66.31 99 ALA A CA 1
ATOM 734 C C . ALA A 1 99 ? -8.327 -16.381 -14.810 1.00 66.31 99 ALA A C 1
ATOM 736 O O . ALA A 1 99 ? -9.356 -15.721 -14.657 1.00 66.31 99 ALA A O 1
ATOM 737 N N . ASN A 1 100 ? -7.794 -17.108 -13.822 1.00 66.00 100 ASN A N 1
ATOM 738 C CA . ASN A 1 100 ? -8.382 -17.195 -12.480 1.00 66.00 100 ASN A CA 1
ATOM 739 C C . ASN A 1 100 ? -8.341 -15.867 -11.711 1.00 66.00 100 ASN A C 1
ATOM 741 O O . ASN A 1 100 ? -9.209 -15.628 -10.874 1.00 66.00 100 ASN A O 1
ATOM 745 N N . ALA A 1 101 ? -7.405 -14.966 -12.019 1.00 63.69 101 ALA A N 1
ATOM 746 C CA . ALA A 1 101 ? -7.408 -13.612 -11.460 1.00 63.69 101 ALA A CA 1
ATOM 747 C C . ALA A 1 101 ? -8.557 -12.736 -12.012 1.00 63.69 101 ALA A C 1
ATOM 749 O O . ALA A 1 101 ? -9.006 -11.796 -11.352 1.00 63.69 101 ALA A O 1
ATOM 750 N N . ALA A 1 102 ? -9.066 -13.038 -13.211 1.00 65.25 102 ALA A N 1
ATOM 751 C CA . ALA A 1 102 ? -10.081 -12.257 -13.916 1.00 65.25 102 ALA A CA 1
ATOM 752 C C . ALA A 1 102 ? -11.505 -12.818 -13.718 1.00 65.25 102 ALA A C 1
ATOM 754 O O . ALA A 1 102 ? -12.225 -13.091 -14.681 1.00 65.25 102 ALA A O 1
ATOM 755 N N . THR A 1 103 ? -11.934 -12.994 -12.465 1.00 68.00 103 THR A N 1
ATOM 756 C CA . THR A 1 103 ? -13.288 -13.490 -12.166 1.00 68.00 103 THR A CA 1
ATOM 757 C C . THR A 1 103 ? -14.369 -12.418 -12.389 1.00 68.00 103 THR A C 1
ATOM 759 O O . THR A 1 103 ? -14.100 -11.221 -12.245 1.00 68.00 103 THR A O 1
ATOM 762 N N . PRO A 1 104 ? -15.626 -12.802 -12.697 1.00 71.94 104 PRO A N 1
ATOM 763 C CA . PRO A 1 104 ? -16.739 -11.853 -12.798 1.00 71.94 104 PRO A CA 1
ATOM 764 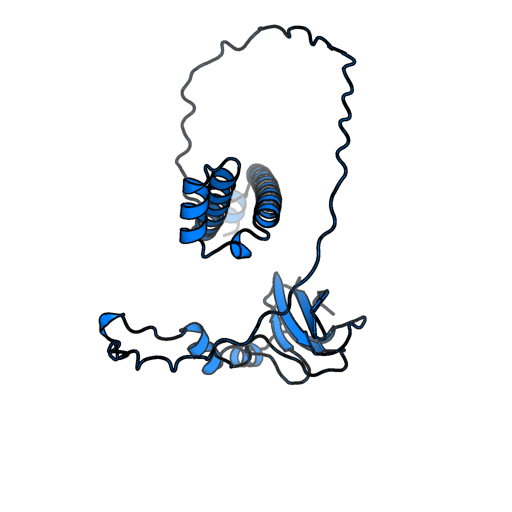C C . PRO A 1 104 ? -16.917 -10.991 -11.539 1.00 71.94 104 PRO A C 1
ATOM 766 O O . PRO A 1 104 ? -17.122 -9.784 -11.654 1.00 71.94 104 PRO A O 1
ATOM 769 N N . ASP A 1 105 ? -16.770 -11.576 -10.347 1.00 66.31 105 ASP A N 1
ATOM 770 C CA . ASP A 1 105 ? -16.839 -10.845 -9.075 1.00 66.31 105 ASP A CA 1
ATOM 771 C C . ASP A 1 105 ? -15.696 -9.832 -8.917 1.00 66.31 105 ASP A C 1
ATOM 773 O O . ASP A 1 105 ? -15.922 -8.718 -8.438 1.00 66.31 105 ASP A O 1
ATOM 777 N N . ALA A 1 106 ? -14.483 -10.161 -9.381 1.00 67.25 106 ALA A N 1
ATOM 778 C CA . ALA A 1 106 ? -13.370 -9.211 -9.405 1.00 67.25 106 ALA A CA 1
ATOM 779 C C . ALA A 1 106 ? -13.666 -8.010 -10.322 1.00 67.25 106 ALA A C 1
ATOM 781 O O . ALA A 1 106 ? -13.344 -6.871 -9.977 1.00 67.25 106 ALA A O 1
ATOM 782 N N . VAL A 1 107 ? -14.338 -8.235 -11.458 1.00 73.94 107 VAL A N 1
ATOM 783 C CA . VAL A 1 107 ? -14.775 -7.155 -12.360 1.00 73.94 107 VAL A CA 1
ATOM 784 C C . VAL A 1 107 ? -15.845 -6.284 -11.704 1.00 73.94 107 VAL A C 1
ATOM 786 O O . VAL A 1 107 ? -15.720 -5.061 -11.733 1.00 73.94 107 VAL A O 1
ATOM 789 N N . VAL A 1 108 ? -16.867 -6.885 -11.083 1.00 74.38 108 VAL A N 1
ATOM 790 C CA . VAL A 1 108 ? -17.927 -6.145 -10.371 1.00 74.38 108 VAL A CA 1
ATOM 791 C C . VAL A 1 108 ? -17.331 -5.280 -9.260 1.00 74.38 108 VAL A C 1
ATOM 793 O O . VAL A 1 108 ? -17.668 -4.104 -9.156 1.00 74.38 108 VAL A O 1
ATOM 796 N N . ARG A 1 109 ? -16.376 -5.814 -8.491 1.00 69.69 109 ARG A N 1
ATOM 797 C CA . ARG A 1 109 ? -15.660 -5.058 -7.454 1.00 69.69 109 ARG A CA 1
ATOM 798 C C . ARG A 1 109 ? -14.895 -3.869 -8.033 1.00 69.69 109 ARG A C 1
ATOM 800 O O . ARG A 1 109 ? -14.949 -2.780 -7.470 1.00 69.69 109 ARG A O 1
ATOM 807 N N . ARG A 1 110 ? -14.229 -4.048 -9.180 1.00 71.50 110 ARG A N 1
ATOM 808 C CA . ARG A 1 110 ? -13.464 -2.980 -9.846 1.00 71.50 110 ARG A CA 1
ATOM 809 C C . ARG A 1 110 ? -14.345 -1.856 -10.394 1.00 71.50 110 ARG A C 1
ATOM 811 O O . ARG A 1 110 ? -13.861 -0.745 -10.580 1.00 71.50 110 ARG A O 1
ATOM 818 N N . LEU A 1 111 ? -15.621 -2.140 -10.645 1.00 79.12 111 LEU A N 1
ATOM 819 C CA . LEU A 1 111 ? -16.618 -1.138 -11.027 1.00 79.12 111 LEU A CA 1
ATOM 820 C C . LEU A 1 111 ? -17.152 -0.344 -9.821 1.00 79.12 111 LEU A C 1
ATOM 822 O O . LEU A 1 111 ? -17.704 0.737 -10.014 1.00 79.12 111 LEU A O 1
ATOM 826 N N . GLY A 1 112 ? -16.946 -0.842 -8.597 1.00 73.50 112 GLY A N 1
ATOM 827 C CA . GLY A 1 112 ? -17.358 -0.193 -7.355 1.00 73.50 112 GLY A CA 1
ATOM 828 C C . GLY A 1 112 ? -18.872 -0.195 -7.128 1.00 73.50 112 GLY A C 1
ATOM 829 O O . GLY A 1 112 ? -19.668 -0.657 -7.950 1.00 73.50 112 GLY A O 1
ATOM 830 N N . ARG A 1 113 ? -19.295 0.336 -5.975 1.00 75.94 113 ARG A N 1
ATOM 831 C CA . ARG A 1 113 ? -20.719 0.518 -5.681 1.00 75.94 113 ARG A CA 1
ATOM 832 C C . ARG A 1 113 ? -21.277 1.615 -6.584 1.00 75.94 113 ARG A C 1
ATOM 834 O O . ARG A 1 113 ? -20.799 2.746 -6.575 1.00 75.94 113 ARG A O 1
ATOM 841 N N . ALA A 1 114 ? -22.330 1.291 -7.330 1.00 78.44 114 ALA A N 1
ATOM 842 C CA . ALA A 1 114 ? -23.083 2.297 -8.060 1.00 78.44 114 ALA A CA 1
ATOM 843 C C . ALA A 1 114 ? -23.724 3.271 -7.057 1.00 78.44 114 ALA A C 1
ATOM 845 O O . ALA A 1 114 ? -24.659 2.906 -6.345 1.00 78.44 114 ALA A O 1
ATOM 846 N N . THR A 1 115 ? -23.219 4.503 -7.005 1.00 76.56 115 THR A N 1
ATOM 847 C CA . THR A 1 115 ? -23.821 5.602 -6.244 1.00 76.56 115 THR A CA 1
ATOM 848 C C . THR A 1 115 ? -24.673 6.417 -7.214 1.00 76.56 115 THR A C 1
ATOM 850 O O . THR A 1 115 ? -24.124 7.251 -7.939 1.00 76.56 115 THR A O 1
ATOM 853 N N . PRO A 1 116 ? -25.993 6.157 -7.320 1.00 79.88 116 PRO A N 1
ATOM 854 C CA . PRO A 1 116 ? -26.862 6.994 -8.135 1.00 79.88 116 PRO A CA 1
ATOM 855 C C . PRO A 1 116 ? -26.771 8.452 -7.656 1.00 79.88 116 PRO A C 1
ATOM 857 O O . PRO A 1 116 ? -26.552 8.691 -6.463 1.00 79.88 116 PRO A O 1
ATOM 860 N N . PRO A 1 117 ? -26.910 9.436 -8.562 1.00 83.75 117 PRO A N 1
ATOM 861 C CA . PRO A 1 117 ? -26.834 10.838 -8.182 1.00 83.75 117 PRO A CA 1
ATOM 862 C C . PRO A 1 117 ? -27.903 11.157 -7.127 1.00 83.75 117 PRO A C 1
ATOM 864 O O . PRO A 1 117 ? -28.956 10.519 -7.063 1.00 83.75 117 PRO A O 1
ATOM 867 N N . ARG A 1 118 ? -27.591 12.109 -6.242 1.00 72.94 118 ARG A N 1
ATOM 868 C CA . ARG A 1 118 ? -28.330 12.371 -4.991 1.00 72.94 118 ARG A CA 1
ATOM 869 C C . ARG A 1 118 ? -29.829 12.628 -5.197 1.00 72.94 118 ARG A C 1
ATOM 871 O O . ARG A 1 118 ? -30.624 12.360 -4.306 1.00 72.94 118 ARG A O 1
ATOM 878 N N . ASP A 1 119 ? -30.198 13.151 -6.355 1.00 79.00 119 ASP A N 1
ATOM 879 C CA . ASP A 1 119 ? -31.558 13.454 -6.798 1.00 79.00 119 ASP A CA 1
ATOM 880 C C . ASP A 1 119 ? -32.336 12.233 -7.325 1.00 79.00 119 ASP A C 1
ATOM 882 O O . ASP A 1 119 ? -33.566 12.258 -7.347 1.00 79.00 119 ASP A O 1
ATOM 886 N N . ALA A 1 120 ? -31.649 11.151 -7.707 1.00 81.75 120 ALA A N 1
ATOM 887 C CA . ALA A 1 120 ? -32.253 9.884 -8.124 1.00 81.75 120 ALA A CA 1
ATOM 888 C C . ALA A 1 120 ? -32.598 8.957 -6.944 1.00 81.75 120 ALA A C 1
ATOM 890 O O . ALA A 1 120 ? -33.310 7.967 -7.130 1.00 81.75 120 ALA A O 1
ATOM 891 N N . VAL A 1 121 ? -32.115 9.265 -5.736 1.00 80.25 121 VAL A N 1
ATOM 892 C CA . VAL A 1 121 ? -32.485 8.559 -4.505 1.00 80.25 121 VAL A CA 1
ATOM 893 C C . VAL A 1 121 ? -33.681 9.281 -3.883 1.00 80.25 121 VAL A C 1
ATOM 895 O O . VAL A 1 121 ? -33.534 10.428 -3.455 1.00 80.25 121 VAL A O 1
ATOM 898 N N . PRO A 1 122 ? -34.869 8.653 -3.798 1.00 74.38 122 PRO A N 1
ATOM 899 C CA . PRO A 1 122 ? -35.979 9.230 -3.061 1.00 74.38 122 PRO A CA 1
ATOM 900 C C . PRO A 1 122 ? -35.529 9.449 -1.619 1.00 74.38 122 PRO A C 1
ATOM 902 O O . PRO A 1 122 ? -35.238 8.488 -0.904 1.00 74.38 122 PRO A O 1
ATOM 905 N N . LEU A 1 123 ? -35.466 10.709 -1.188 1.00 66.25 123 LEU A N 1
ATOM 906 C CA . LEU A 1 123 ? -35.384 11.033 0.227 1.00 66.25 123 LEU A CA 1
ATOM 907 C C . LEU A 1 123 ? -36.706 10.564 0.827 1.00 66.25 123 LEU A C 1
ATOM 909 O O . LEU A 1 123 ? -37.706 11.280 0.777 1.00 66.25 123 LEU A O 1
ATOM 913 N N . ALA A 1 124 ? -36.739 9.326 1.322 1.00 60.31 124 ALA A N 1
ATOM 914 C CA . ALA A 1 124 ? -37.797 8.916 2.220 1.00 60.31 124 ALA A CA 1
ATOM 915 C C . ALA A 1 124 ? -37.804 9.972 3.322 1.00 60.31 124 ALA A C 1
ATOM 917 O O . ALA A 1 124 ? -36.789 10.165 3.994 1.00 60.31 124 ALA A O 1
ATOM 918 N N . ALA A 1 125 ? -38.899 10.726 3.418 1.00 50.81 125 ALA A N 1
ATOM 919 C CA . ALA A 1 125 ? -39.128 11.609 4.538 1.00 50.81 125 ALA A CA 1
ATOM 920 C C . ALA A 1 125 ? -39.076 10.710 5.769 1.00 50.81 125 ALA A C 1
ATOM 922 O O . ALA A 1 125 ? -40.017 9.970 6.054 1.00 50.81 125 ALA A O 1
ATOM 923 N N . VAL A 1 126 ? -37.920 10.690 6.429 1.00 48.75 126 VAL A N 1
ATOM 924 C CA . VAL A 1 126 ? -37.794 10.133 7.759 1.00 48.75 126 VAL A CA 1
ATOM 925 C C . VAL A 1 126 ? -38.590 11.105 8.606 1.00 48.75 126 VAL A C 1
ATOM 927 O O . VAL A 1 126 ? -38.082 12.126 9.062 1.00 48.75 126 VAL A O 1
ATOM 930 N N . GLU A 1 127 ? -39.888 10.844 8.729 1.00 45.06 127 GLU A N 1
ATOM 931 C CA . GLU A 1 127 ? -40.619 11.325 9.880 1.00 45.06 127 GLU A CA 1
ATOM 932 C C . GLU A 1 127 ? -39.896 10.682 11.055 1.00 45.06 127 GLU A C 1
ATOM 934 O O . GLU A 1 127 ? -39.973 9.471 11.269 1.00 45.06 127 GLU A O 1
ATOM 939 N N . PHE A 1 128 ? -39.068 11.483 11.726 1.00 41.22 128 PHE A N 1
ATOM 940 C CA . PHE A 1 128 ? -38.513 11.147 13.022 1.00 41.22 128 PHE A CA 1
ATOM 941 C C . PHE A 1 128 ? -39.714 10.953 13.939 1.00 41.22 128 PHE A C 1
ATOM 943 O O . PHE A 1 128 ? -40.220 11.896 14.541 1.00 41.22 128 PHE A O 1
ATOM 950 N N . SER A 1 129 ? -40.232 9.727 13.954 1.00 44.25 129 SER A N 1
ATOM 951 C CA . SER A 1 129 ? -41.221 9.299 14.916 1.00 44.25 129 SER A CA 1
ATOM 952 C C . SER A 1 129 ? -40.543 9.445 16.267 1.00 44.25 129 SER A C 1
ATOM 954 O O . SER A 1 129 ? -39.535 8.791 16.532 1.00 44.25 129 SER A O 1
ATOM 956 N N . GLU A 1 130 ? -41.064 10.399 17.029 1.00 43.84 130 GLU A N 1
ATOM 957 C CA . GLU A 1 130 ? -40.697 10.791 18.381 1.00 43.84 130 GLU A CA 1
ATOM 958 C C . GLU A 1 130 ? -40.033 9.638 19.147 1.00 43.84 130 GLU A C 1
ATOM 960 O O . GLU A 1 130 ? -40.635 8.583 19.368 1.00 43.84 130 GLU A O 1
ATOM 965 N N . ALA A 1 131 ? -38.754 9.823 19.480 1.00 38.62 131 ALA A N 1
ATOM 966 C CA . ALA A 1 131 ? -38.014 8.883 20.305 1.00 38.62 131 ALA A CA 1
ATOM 967 C C . ALA A 1 131 ? -38.756 8.705 21.644 1.00 38.62 131 ALA A C 1
ATOM 969 O O . ALA A 1 131 ? -39.169 9.703 22.237 1.00 38.62 131 ALA A O 1
ATOM 970 N N . PRO A 1 132 ? -38.930 7.470 22.145 1.00 44.12 132 PRO A N 1
ATOM 971 C CA . PRO A 1 132 ? -39.560 7.260 23.437 1.00 44.12 132 PRO A CA 1
ATOM 972 C C . PRO A 1 132 ? -38.647 7.816 24.535 1.00 44.12 132 PRO A C 1
ATOM 974 O O . PRO A 1 132 ? -37.451 7.519 24.564 1.00 44.12 132 PRO A O 1
ATOM 977 N N . GLU A 1 133 ? -39.215 8.633 25.425 1.00 39.81 133 GLU A N 1
ATOM 978 C CA . GLU A 1 133 ? -38.543 9.186 26.602 1.00 39.81 133 GLU A CA 1
ATOM 979 C C . GLU A 1 133 ? -37.882 8.064 27.417 1.00 39.81 133 GLU A C 1
ATOM 981 O O . GLU A 1 133 ? -38.549 7.181 27.961 1.00 39.81 133 GLU A O 1
ATOM 986 N N . ILE A 1 134 ? -36.552 8.098 27.505 1.00 47.09 134 ILE A N 1
ATOM 987 C CA . ILE A 1 134 ? -35.787 7.250 28.420 1.00 47.09 134 ILE A CA 1
ATOM 988 C C . ILE A 1 134 ? -35.919 7.875 29.820 1.00 47.09 134 ILE A C 1
ATOM 990 O O . ILE A 1 134 ? -35.508 9.024 29.997 1.00 47.09 134 ILE A O 1
ATOM 994 N N . PRO A 1 135 ? -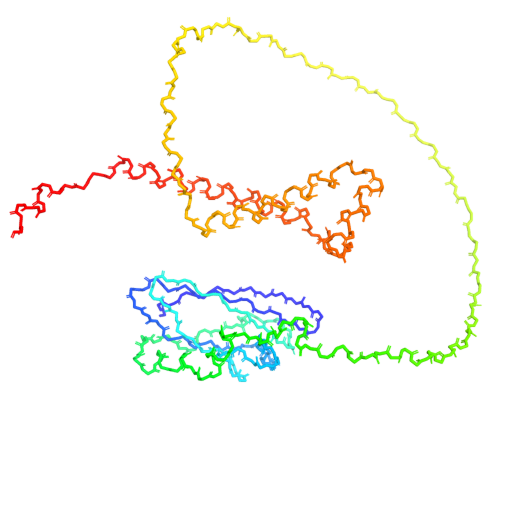36.484 7.180 30.825 1.00 40.69 135 PRO A N 1
ATOM 995 C CA . PRO A 1 135 ? -36.605 7.732 32.166 1.00 40.69 135 PRO A CA 1
ATOM 996 C C . PRO A 1 135 ? -35.231 7.829 32.838 1.00 40.69 135 PRO A C 1
ATOM 998 O O . PRO A 1 135 ? -34.454 6.872 32.849 1.00 40.69 135 PRO A O 1
ATOM 1001 N N . ALA A 1 136 ? -34.960 9.000 33.418 1.00 41.91 136 ALA A N 1
ATOM 1002 C CA . ALA A 1 136 ? -33.780 9.283 34.223 1.00 41.91 136 ALA A CA 1
ATOM 1003 C C . ALA A 1 136 ? -33.621 8.247 35.347 1.00 41.91 136 ALA A C 1
ATOM 1005 O O . ALA A 1 136 ? -34.556 8.000 36.109 1.00 41.91 136 ALA A O 1
ATOM 1006 N N . SER A 1 137 ? -32.434 7.649 35.440 1.00 38.56 137 SER A N 1
ATOM 1007 C CA . SER A 1 137 ? -32.024 6.830 36.580 1.00 38.56 137 SER A CA 1
ATOM 1008 C C . SER A 1 137 ? -30.880 7.514 37.317 1.00 38.56 137 SER A C 1
ATOM 1010 O O . SER A 1 137 ? -29.952 8.030 36.699 1.00 38.56 137 SER A O 1
ATOM 1012 N N . ASP A 1 138 ? -31.036 7.517 38.638 1.00 37.94 138 ASP A N 1
ATOM 1013 C CA . ASP A 1 138 ? -30.255 8.179 39.676 1.00 37.94 138 ASP A CA 1
ATOM 1014 C C . ASP A 1 138 ? -28.731 8.010 39.584 1.00 37.94 138 ASP A C 1
ATOM 1016 O O . ASP A 1 138 ? -28.195 6.910 39.437 1.00 37.94 138 ASP A O 1
ATOM 1020 N N . GLU A 1 139 ? -28.050 9.128 39.815 1.00 42.56 139 GLU A N 1
ATOM 1021 C CA . GLU A 1 139 ? -26.650 9.233 40.222 1.00 42.56 139 GLU A CA 1
ATOM 1022 C C . GLU A 1 139 ? -26.509 8.859 41.713 1.00 42.56 139 GLU A C 1
ATOM 1024 O O . GLU A 1 139 ? -27.292 9.350 42.532 1.00 42.56 139 GLU A O 1
ATOM 1029 N N . PRO A 1 140 ? -25.487 8.090 42.136 1.00 42.25 140 PRO A N 1
ATOM 1030 C CA . PRO A 1 140 ? -25.043 8.102 43.519 1.00 42.25 140 PRO A CA 1
ATOM 1031 C C . PRO A 1 140 ? -23.750 8.911 43.686 1.00 42.25 140 PRO A C 1
ATOM 1033 O O . PRO A 1 140 ? -22.757 8.739 42.983 1.00 42.25 140 PRO A O 1
ATOM 1036 N N . SER A 1 141 ? -23.807 9.788 44.682 1.00 37.16 141 SER A N 1
ATOM 1037 C CA . SER A 1 141 ? -22.813 10.771 45.101 1.00 37.16 141 SER A CA 1
ATOM 1038 C C . SER A 1 141 ? -21.628 10.215 45.921 1.00 37.16 141 SER A C 1
ATOM 1040 O O . S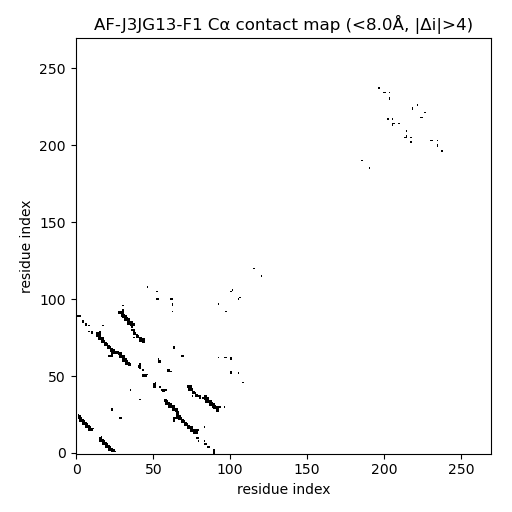ER A 1 141 ? -21.759 9.189 46.588 1.00 37.16 141 SER A O 1
ATOM 1042 N N . HIS A 1 142 ? -20.577 11.060 45.998 1.00 36.03 142 HIS A N 1
ATOM 1043 C CA . HIS A 1 142 ? -19.572 11.276 47.078 1.00 36.03 142 HIS A CA 1
ATOM 1044 C C . HIS A 1 142 ? -18.179 10.601 46.983 1.00 36.03 142 HIS A C 1
ATOM 1046 O O . HIS A 1 142 ? -18.083 9.501 46.450 1.00 36.03 142 HIS A O 1
ATOM 1052 N N . PRO A 1 143 ? -17.122 11.136 47.662 1.00 46.62 143 PRO A N 1
ATOM 1053 C CA . PRO A 1 143 ? -16.859 12.521 48.116 1.00 46.62 143 PRO A CA 1
ATOM 1054 C C . PRO A 1 143 ? -15.412 13.058 47.883 1.00 46.62 143 PRO A C 1
ATOM 1056 O O . PRO A 1 143 ? -14.460 12.314 47.682 1.00 46.62 143 PRO A O 1
ATOM 1059 N N . ASP A 1 144 ? -15.302 14.389 47.988 1.00 38.06 144 ASP A N 1
ATOM 1060 C CA . ASP A 1 144 ? -14.240 15.248 48.565 1.00 38.06 144 ASP A CA 1
ATOM 1061 C C . ASP A 1 144 ? -12.884 14.625 48.987 1.00 38.06 144 ASP A C 1
ATOM 1063 O O . ASP A 1 144 ? -12.830 13.832 49.927 1.00 38.06 144 ASP A O 1
ATOM 1067 N N . VAL A 1 145 ? -11.781 15.127 48.408 1.00 38.97 145 VAL A N 1
ATOM 1068 C CA . VAL A 1 145 ? -10.542 15.414 49.157 1.00 38.97 145 VAL A CA 1
ATOM 1069 C C . VAL A 1 145 ? -9.866 16.686 48.631 1.00 38.97 145 VAL A C 1
ATOM 1071 O O . VAL A 1 145 ? -9.691 16.885 47.431 1.00 38.97 145 VAL A O 1
ATOM 1074 N N . SER A 1 146 ? -9.472 17.539 49.574 1.00 37.88 146 SER A N 1
ATOM 1075 C CA . SER A 1 146 ? -8.874 18.859 49.382 1.00 37.88 146 SER A CA 1
ATOM 1076 C C . SER A 1 146 ? -7.378 18.888 49.736 1.00 37.88 146 SER A C 1
ATOM 1078 O O . SER A 1 146 ? -6.926 18.163 50.625 1.00 37.88 146 SER A O 1
ATOM 1080 N N . SER A 1 147 ? -6.671 19.855 49.131 1.00 35.47 147 SER A N 1
ATOM 1081 C CA . SER A 1 147 ? -5.314 20.372 49.429 1.00 35.47 147 SER A CA 1
ATOM 1082 C C . SER A 1 147 ? -4.133 19.477 49.001 1.00 35.47 147 SER A C 1
ATOM 1084 O O . SER A 1 147 ? -4.223 18.261 49.035 1.00 35.47 147 SER A O 1
ATOM 1086 N N . VAL A 1 148 ? -2.986 19.986 48.537 1.00 38.00 148 VAL A N 1
ATOM 1087 C CA . VAL A 1 148 ? -2.165 21.101 49.043 1.00 38.00 148 VAL A CA 1
ATOM 1088 C C . VAL A 1 148 ? -1.340 21.704 47.891 1.00 38.00 148 VAL A C 1
ATOM 1090 O O . VAL A 1 148 ? -0.836 20.976 47.040 1.00 38.00 148 VAL A O 1
ATOM 1093 N N . GLY A 1 149 ? -1.186 23.032 47.884 1.00 41.03 149 GLY A N 1
ATOM 1094 C CA . GLY A 1 149 ? -0.285 23.752 46.983 1.00 41.03 149 GLY A CA 1
ATOM 1095 C C . GLY A 1 149 ? 1.181 23.651 47.403 1.00 41.03 149 GLY A C 1
ATOM 1096 O O . GLY A 1 149 ? 1.493 23.626 48.592 1.00 41.03 149 GLY A O 1
ATOM 1097 N N . VAL A 1 150 ? 2.079 23.636 46.420 1.00 42.06 150 VAL A N 1
ATOM 1098 C CA . VAL A 1 150 ? 3.511 23.856 46.636 1.00 42.06 150 VAL A CA 1
ATOM 1099 C C . VAL A 1 150 ? 4.035 24.734 45.503 1.00 42.06 150 VAL A C 1
ATOM 1101 O O . VAL A 1 150 ? 4.218 24.276 44.378 1.00 42.06 150 VAL A O 1
ATOM 1104 N N . ASP A 1 151 ? 4.252 26.006 45.828 1.00 36.84 151 ASP A N 1
ATOM 1105 C CA . ASP A 1 151 ? 5.167 26.901 45.126 1.00 36.84 151 ASP A CA 1
ATOM 1106 C C . ASP A 1 151 ? 6.588 26.324 45.171 1.00 36.84 151 ASP A C 1
ATOM 1108 O O . ASP A 1 151 ? 7.074 25.925 46.232 1.00 36.84 151 ASP A O 1
ATOM 1112 N N . CYS A 1 152 ? 7.275 26.317 44.031 1.00 35.09 152 CYS A N 1
ATOM 1113 C CA . CYS A 1 152 ? 8.721 26.132 43.958 1.00 35.09 152 CYS A CA 1
ATOM 1114 C C . CYS A 1 152 ? 9.294 27.060 42.881 1.00 35.09 152 CYS A C 1
ATOM 1116 O O . CYS A 1 152 ? 9.378 26.711 41.705 1.00 35.09 152 CYS A O 1
ATOM 1118 N N . GLU A 1 153 ? 9.693 28.254 43.318 1.00 36.53 153 GLU A N 1
ATOM 1119 C CA . GLU A 1 153 ? 10.634 29.123 42.614 1.00 36.53 153 GLU A CA 1
ATOM 1120 C C . GLU A 1 153 ? 12.030 28.474 42.565 1.00 36.53 153 GLU A C 1
ATOM 1122 O O . GLU A 1 153 ? 12.517 27.910 43.550 1.00 36.53 153 GLU A O 1
ATOM 1127 N N . SER A 1 154 ? 12.730 28.615 41.438 1.00 36.25 154 SER A N 1
ATOM 1128 C CA . SER A 1 154 ? 14.197 28.610 41.426 1.00 36.25 154 SER A CA 1
ATOM 1129 C C . SER A 1 154 ? 14.750 29.387 40.238 1.00 36.25 154 SER A C 1
ATOM 1131 O O . SER A 1 154 ? 14.545 29.042 39.076 1.00 36.25 154 SER A O 1
ATOM 1133 N N . GLU A 1 155 ? 15.466 30.457 40.577 1.00 37.53 155 GLU A N 1
ATOM 1134 C CA . GLU A 1 155 ? 16.182 31.359 39.684 1.00 37.53 155 GLU A CA 1
ATOM 1135 C C . GLU A 1 155 ? 17.501 30.771 39.143 1.00 37.53 155 GLU A C 1
ATOM 1137 O O . GLU A 1 155 ? 18.296 30.174 39.863 1.00 37.53 155 GLU A O 1
ATOM 1142 N N . ALA A 1 156 ? 17.727 31.062 37.857 1.00 40.06 156 ALA A N 1
ATOM 1143 C CA . ALA A 1 156 ? 18.953 31.540 37.205 1.00 40.06 156 ALA A CA 1
ATOM 1144 C C . ALA A 1 156 ? 20.323 30.888 37.487 1.00 40.06 156 ALA A C 1
ATOM 1146 O O . ALA A 1 156 ? 20.922 31.129 38.528 1.00 40.06 156 ALA A O 1
ATOM 1147 N N . ILE A 1 157 ? 20.960 30.370 36.420 1.00 38.31 157 ILE A N 1
ATOM 1148 C CA . ILE A 1 157 ? 22.364 30.703 36.093 1.00 38.31 157 ILE A CA 1
ATOM 1149 C C . ILE A 1 157 ? 22.522 30.940 34.580 1.00 38.31 157 ILE A C 1
ATOM 1151 O O . ILE A 1 157 ? 22.123 30.141 33.739 1.00 38.31 157 ILE A O 1
ATOM 1155 N N . ARG A 1 158 ? 23.135 32.085 34.265 1.00 41.66 158 ARG A N 1
ATOM 1156 C CA . ARG A 1 15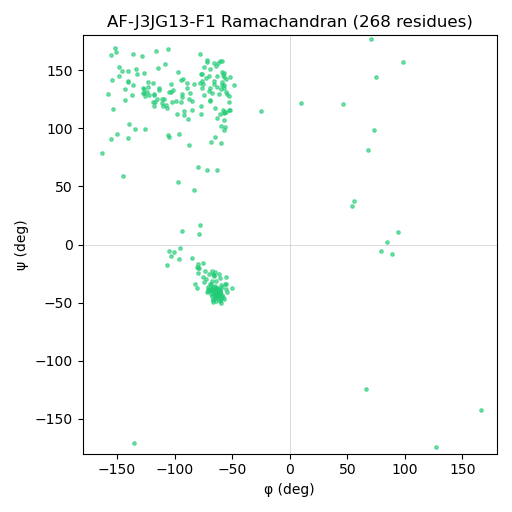8 ? 23.536 32.582 32.944 1.00 41.66 158 ARG A CA 1
ATOM 1157 C C . ARG A 1 158 ? 24.707 31.781 32.367 1.00 41.66 158 ARG A C 1
ATOM 1159 O O . ARG A 1 158 ? 25.665 31.526 33.089 1.00 41.66 158 ARG A O 1
ATOM 1166 N N . ALA A 1 159 ? 24.729 31.588 31.049 1.00 38.12 159 ALA A N 1
ATOM 1167 C CA . ALA A 1 159 ? 25.977 31.551 30.281 1.00 38.12 159 ALA A CA 1
ATOM 1168 C C . ALA A 1 159 ? 25.727 31.935 28.814 1.00 38.12 159 ALA A C 1
ATOM 1170 O O . ALA A 1 159 ? 25.442 31.099 27.961 1.00 38.12 159 ALA A O 1
ATOM 1171 N N . SER A 1 160 ? 25.848 33.231 28.525 1.00 37.12 160 SER A N 1
ATOM 1172 C CA . SER A 1 160 ? 26.041 33.751 27.173 1.00 37.12 160 SER A CA 1
ATOM 1173 C C . SER A 1 160 ? 27.346 33.202 26.594 1.00 37.12 160 SER A C 1
ATOM 1175 O O . SER A 1 160 ? 28.402 33.343 27.213 1.00 37.12 160 SER A O 1
ATOM 1177 N N . ARG A 1 161 ? 27.296 32.638 25.385 1.00 41.03 161 ARG A N 1
ATOM 1178 C CA . ARG A 1 161 ? 28.484 32.347 24.576 1.00 41.03 161 ARG A CA 1
ATOM 1179 C C . ARG A 1 161 ? 28.416 33.179 23.287 1.00 41.03 161 ARG A C 1
ATOM 1181 O O . ARG A 1 161 ? 27.421 33.072 22.577 1.00 41.03 161 ARG A O 1
ATOM 1188 N N . PRO A 1 162 ? 29.424 34.018 22.990 1.00 38.81 162 PRO A N 1
ATOM 1189 C CA . PRO A 1 162 ? 29.428 34.866 21.805 1.00 38.81 162 PRO A CA 1
ATOM 1190 C C . PRO A 1 162 ? 29.915 34.076 20.581 1.00 38.81 162 PRO A C 1
ATOM 1192 O O . PRO A 1 162 ? 30.891 33.329 20.676 1.00 38.81 162 PRO A O 1
ATOM 1195 N N . VAL A 1 163 ? 29.267 34.267 19.431 1.00 40.62 163 VAL A N 1
ATOM 1196 C CA . VAL A 1 163 ? 29.809 33.898 18.114 1.00 40.62 163 VAL A CA 1
ATOM 1197 C C . VAL A 1 163 ? 30.144 35.189 17.372 1.00 40.62 163 VAL A C 1
ATOM 1199 O O . VAL A 1 163 ? 29.331 36.105 17.287 1.00 40.62 163 VAL A O 1
ATOM 1202 N N . ALA A 1 164 ? 31.400 35.265 16.942 1.00 40.78 164 ALA A N 1
ATOM 1203 C CA . ALA A 1 164 ? 32.028 36.378 16.244 1.00 40.78 164 ALA A CA 1
ATOM 1204 C C . ALA A 1 164 ? 31.520 36.507 14.790 1.00 40.78 164 ALA A C 1
ATOM 1206 O O . ALA A 1 164 ? 31.034 35.520 14.234 1.00 40.78 164 ALA A O 1
ATOM 1207 N N . PRO A 1 165 ? 31.648 37.695 14.168 1.00 40.06 165 PRO A N 1
ATOM 1208 C CA . PRO A 1 165 ? 31.167 37.946 12.816 1.00 40.06 165 PRO A CA 1
ATOM 1209 C C . PRO A 1 165 ? 32.091 37.279 11.794 1.00 40.06 165 PRO A C 1
ATOM 1211 O O . PRO A 1 165 ? 33.309 37.460 11.836 1.00 40.06 165 PRO A O 1
ATOM 1214 N N . VAL A 1 166 ? 31.507 36.509 10.880 1.00 44.97 166 VAL A N 1
ATOM 1215 C CA . VAL A 1 166 ? 32.180 36.067 9.656 1.00 44.97 166 VAL A CA 1
ATOM 1216 C C . VAL A 1 166 ? 31.937 37.100 8.567 1.00 44.97 166 VAL A C 1
ATOM 1218 O O . VAL A 1 166 ? 30.843 37.642 8.443 1.00 44.97 166 VAL A O 1
ATOM 1221 N N . ALA A 1 167 ? 33.027 37.406 7.879 1.00 39.31 167 ALA A N 1
ATOM 1222 C CA . ALA A 1 167 ? 33.192 38.498 6.948 1.00 39.31 167 ALA A CA 1
ATOM 1223 C C . ALA A 1 167 ? 32.271 38.384 5.729 1.00 39.31 167 ALA A C 1
ATOM 1225 O O . ALA A 1 167 ? 32.179 37.325 5.111 1.00 39.31 167 ALA A O 1
ATOM 1226 N N . ASP A 1 168 ? 31.666 39.517 5.379 1.00 42.09 168 ASP A N 1
ATOM 1227 C CA . ASP A 1 168 ? 31.360 39.880 4.002 1.00 42.09 168 ASP A CA 1
ATOM 1228 C C . ASP A 1 168 ? 32.664 39.869 3.199 1.00 42.09 168 ASP A C 1
ATOM 1230 O O . ASP A 1 168 ? 33.550 40.680 3.467 1.00 42.09 168 ASP A O 1
ATOM 1234 N N . ASP A 1 169 ? 32.786 38.953 2.242 1.00 39.28 169 ASP A N 1
ATOM 1235 C CA . ASP A 1 169 ? 33.554 39.200 1.025 1.00 39.28 169 ASP A CA 1
ATOM 1236 C C . ASP A 1 169 ? 33.077 38.254 -0.092 1.00 39.28 169 ASP A C 1
ATOM 1238 O O . ASP A 1 169 ? 32.982 37.040 0.085 1.00 39.28 169 ASP A O 1
ATOM 1242 N N . GLU A 1 170 ? 32.795 38.874 -1.238 1.00 44.38 170 GLU A N 1
ATOM 1243 C CA . GLU A 1 170 ? 32.715 38.305 -2.588 1.00 44.38 170 GLU A CA 1
ATOM 1244 C C . GLU A 1 170 ? 31.513 37.413 -2.949 1.00 44.38 170 GLU A C 1
ATOM 1246 O O . GLU A 1 170 ? 31.540 36.194 -2.805 1.00 44.38 170 GLU A O 1
ATOM 1251 N N . GLN A 1 171 ? 30.521 38.023 -3.615 1.00 41.28 171 GLN A N 1
ATOM 1252 C CA . GLN A 1 171 ? 30.088 37.571 -4.948 1.00 41.28 171 GLN A CA 1
ATOM 1253 C C . GLN A 1 171 ? 29.253 38.647 -5.658 1.00 41.28 171 GLN A C 1
ATOM 1255 O O . GLN A 1 171 ? 28.031 38.589 -5.747 1.00 41.28 171 GLN A O 1
ATOM 1260 N N . ASP A 1 172 ? 29.963 39.638 -6.199 1.00 45.69 172 ASP A N 1
ATOM 1261 C CA . ASP A 1 172 ? 29.494 40.438 -7.328 1.00 45.69 172 ASP A CA 1
ATOM 1262 C C . ASP A 1 172 ? 29.910 39.686 -8.604 1.00 45.69 172 ASP A C 1
ATOM 1264 O O . ASP A 1 172 ? 31.017 39.845 -9.119 1.00 45.69 172 ASP A O 1
ATOM 1268 N N . ALA A 1 173 ? 29.071 38.740 -9.034 1.00 47.06 173 ALA A N 1
ATOM 1269 C CA . ALA A 1 173 ? 29.251 38.003 -10.280 1.00 47.06 173 ALA A CA 1
ATOM 1270 C C . ALA A 1 173 ? 27.891 37.585 -10.860 1.00 47.06 173 ALA A C 1
ATOM 1272 O O . ALA A 1 173 ? 27.342 36.534 -10.549 1.00 47.06 173 ALA A O 1
ATOM 1273 N N . GLU A 1 174 ? 27.410 38.436 -11.762 1.00 46.47 174 GLU A N 1
ATOM 1274 C CA . GLU A 1 174 ? 26.493 38.122 -12.861 1.00 46.47 174 GLU A CA 1
ATOM 1275 C C . GLU A 1 174 ? 25.056 37.722 -12.490 1.00 46.47 174 GLU A C 1
ATOM 1277 O O . GLU A 1 174 ? 24.635 36.572 -12.605 1.00 46.47 174 GLU A O 1
ATOM 1282 N N . ASP A 1 175 ? 24.251 38.755 -12.226 1.00 48.00 175 ASP A N 1
ATOM 1283 C CA . ASP A 1 175 ? 22.798 38.792 -12.438 1.00 48.00 175 ASP A CA 1
ATOM 1284 C C . ASP A 1 175 ? 22.462 38.640 -13.940 1.00 48.00 175 ASP A C 1
ATOM 1286 O O . ASP A 1 175 ? 21.984 39.548 -14.624 1.00 48.00 175 ASP A O 1
ATOM 1290 N N . ARG A 1 176 ? 22.792 37.478 -14.514 1.00 51.47 176 ARG A N 1
ATOM 1291 C CA . ARG A 1 176 ? 22.122 36.988 -15.718 1.00 51.47 176 ARG A CA 1
ATOM 1292 C C . ARG A 1 176 ? 20.905 36.207 -15.242 1.00 51.47 176 ARG A C 1
ATOM 1294 O O . ARG A 1 176 ? 21.099 35.245 -14.498 1.00 51.47 176 ARG A O 1
ATOM 1301 N N . PRO A 1 177 ? 19.680 36.529 -15.701 1.00 50.94 177 PRO A N 1
ATOM 1302 C CA . PRO A 1 177 ? 18.529 35.684 -15.433 1.00 50.94 177 PRO A CA 1
ATOM 1303 C C . PRO A 1 177 ? 18.847 34.294 -15.977 1.00 50.94 177 PRO A C 1
ATOM 1305 O O . PRO A 1 177 ? 18.934 34.082 -17.191 1.00 50.94 177 PRO A O 1
ATOM 1308 N N . ARG A 1 178 ? 19.108 33.363 -15.054 1.00 55.09 178 ARG A N 1
ATOM 1309 C CA . ARG A 1 178 ? 19.268 31.947 -15.357 1.00 55.09 178 ARG A CA 1
ATOM 1310 C C . ARG A 1 178 ? 18.008 31.571 -16.135 1.00 55.09 178 ARG A C 1
ATOM 1312 O O . ARG A 1 178 ? 16.922 31.848 -15.623 1.00 55.09 178 ARG A O 1
ATOM 1319 N N . PRO A 1 179 ? 18.112 31.038 -17.365 1.00 51.50 179 PRO A N 1
ATOM 1320 C CA . PRO A 1 179 ? 16.929 30.650 -18.111 1.00 51.50 179 PRO A CA 1
ATOM 1321 C C . PRO A 1 179 ? 16.154 29.681 -17.230 1.00 51.50 179 PRO A C 1
ATOM 1323 O O . PRO A 1 179 ? 16.678 28.622 -16.879 1.00 51.50 179 PRO A O 1
ATOM 1326 N N . THR A 1 180 ? 14.962 30.093 -16.802 1.00 58.03 180 THR A N 1
ATOM 1327 C CA . THR A 1 180 ? 14.060 29.245 -16.037 1.00 58.03 180 THR A CA 1
ATOM 1328 C C . THR A 1 180 ? 13.837 28.021 -16.916 1.00 58.03 180 THR A C 1
ATOM 1330 O O . THR A 1 180 ? 13.349 28.184 -18.043 1.00 58.03 180 THR A O 1
ATOM 1333 N N . PRO A 1 181 ? 14.303 26.824 -16.513 1.00 60.50 181 PRO A N 1
ATOM 1334 C CA . PRO A 1 181 ? 14.021 25.634 -17.292 1.00 60.50 181 PRO A CA 1
ATOM 1335 C C . PRO A 1 181 ? 12.499 25.544 -17.441 1.00 60.50 181 PRO A C 1
ATOM 1337 O O . PRO A 1 181 ? 11.783 25.944 -16.521 1.00 60.50 181 PRO A O 1
ATOM 1340 N N . PRO A 1 182 ? 11.988 25.108 -18.604 1.00 52.56 182 PRO A N 1
ATOM 1341 C CA . PRO A 1 182 ? 10.551 24.974 -18.779 1.00 52.56 182 PRO A CA 1
ATOM 1342 C C . PRO A 1 182 ? 10.010 24.091 -17.656 1.00 52.56 182 PRO A C 1
ATOM 1344 O O . PRO A 1 182 ? 10.567 23.013 -17.429 1.00 52.56 182 PRO A O 1
ATOM 1347 N N . ASP A 1 183 ? 8.958 24.556 -16.974 1.00 68.81 183 ASP A N 1
ATOM 1348 C CA . ASP A 1 183 ? 8.241 23.767 -15.975 1.00 68.81 183 ASP A CA 1
ATOM 1349 C C . ASP A 1 183 ? 7.776 22.486 -16.652 1.00 68.81 183 ASP A C 1
ATOM 1351 O O . ASP A 1 183 ? 6.845 22.466 -17.463 1.00 68.81 183 ASP A O 1
ATOM 1355 N N . ARG A 1 184 ? 8.516 21.412 -16.395 1.00 79.06 184 ARG A N 1
ATOM 1356 C CA . ARG A 1 184 ? 8.165 20.099 -16.893 1.00 79.06 184 ARG A CA 1
ATOM 1357 C C . ARG A 1 184 ? 7.182 19.542 -15.875 1.00 79.06 184 ARG A C 1
ATOM 1359 O O . ARG A 1 184 ? 7.587 19.372 -14.725 1.00 79.06 184 ARG A O 1
ATOM 1366 N N . PRO A 1 185 ? 5.919 19.299 -16.261 1.00 84.50 185 PRO A N 1
ATOM 1367 C CA . PRO A 1 185 ? 4.943 18.779 -15.322 1.00 84.50 185 PRO A CA 1
ATOM 1368 C C . PRO A 1 185 ? 5.445 17.447 -14.768 1.00 84.50 185 PRO A C 1
ATOM 1370 O O . PRO A 1 185 ? 6.048 16.642 -15.492 1.00 84.50 185 PRO A O 1
ATOM 1373 N N . LEU A 1 186 ? 5.239 17.252 -13.468 1.00 88.25 186 LEU A N 1
ATOM 1374 C CA . LEU A 1 186 ? 5.500 15.974 -12.825 1.00 88.25 186 LEU A CA 1
ATOM 1375 C C . LEU A 1 186 ? 4.518 14.927 -13.375 1.00 88.25 186 LEU A C 1
ATOM 1377 O O . LEU A 1 186 ? 3.450 15.281 -13.870 1.00 88.25 186 LEU A O 1
ATOM 1381 N N . PRO A 1 187 ? 4.853 13.631 -13.310 1.00 92.69 187 PRO A N 1
ATOM 1382 C CA . PRO A 1 187 ? 3.871 12.588 -13.571 1.00 92.69 187 PRO A CA 1
ATOM 1383 C C . PRO A 1 187 ? 2.667 12.722 -12.623 1.00 92.69 187 PRO A C 1
ATOM 1385 O O . PRO A 1 187 ? 2.867 12.900 -11.420 1.00 92.69 187 PRO A O 1
ATOM 1388 N N . ASP A 1 188 ? 1.445 12.555 -13.141 1.00 86.81 188 ASP A N 1
ATOM 1389 C CA . ASP A 1 188 ? 0.185 12.766 -12.403 1.00 86.81 188 ASP A CA 1
ATOM 1390 C C . ASP A 1 188 ? 0.138 12.052 -11.041 1.00 86.81 188 ASP A C 1
ATOM 1392 O O . ASP A 1 188 ? -0.388 12.578 -10.060 1.00 86.81 188 ASP A O 1
ATOM 1396 N N . CYS A 1 189 ? 0.707 10.845 -10.949 1.00 88.88 189 CYS A N 1
ATOM 1397 C CA . CYS A 1 189 ? 0.748 10.084 -9.700 1.00 88.88 189 CYS A CA 1
ATOM 1398 C C . CYS A 1 189 ? 1.641 10.732 -8.631 1.00 88.88 189 CYS A C 1
ATOM 1400 O O . CYS A 1 189 ? 1.286 10.721 -7.454 1.00 88.88 189 CYS A O 1
ATOM 1402 N N . VAL A 1 190 ? 2.770 11.323 -9.033 1.00 93.12 190 VAL A N 1
ATOM 1403 C CA . VAL A 1 190 ? 3.681 12.041 -8.133 1.00 93.12 190 VAL A CA 1
ATOM 1404 C C . VAL A 1 190 ? 3.040 13.354 -7.698 1.00 93.12 190 VAL A C 1
ATOM 1406 O O . VAL A 1 190 ? 3.095 13.691 -6.521 1.00 93.12 190 VAL A O 1
ATOM 1409 N N . GLU A 1 191 ? 2.380 14.062 -8.615 1.00 93.62 191 GLU A N 1
ATOM 1410 C CA . GLU A 1 191 ? 1.663 15.303 -8.304 1.00 93.62 191 GLU A CA 1
ATOM 1411 C C . GLU A 1 191 ? 0.493 15.065 -7.337 1.00 93.62 191 GLU A C 1
ATOM 1413 O O . GLU A 1 191 ? 0.340 15.786 -6.350 1.00 93.62 191 GLU A O 1
ATOM 1418 N N . THR A 1 192 ? -0.285 14.002 -7.557 1.00 96.12 192 THR A N 1
ATOM 1419 C CA . THR A 1 192 ? -1.383 13.602 -6.660 1.00 96.12 192 THR A CA 1
ATOM 1420 C C . THR A 1 192 ? -0.864 13.259 -5.261 1.00 96.12 192 THR A C 1
ATOM 1422 O O . THR A 1 192 ? -1.439 13.681 -4.253 1.00 96.12 192 THR A O 1
ATOM 1425 N N . TRP A 1 193 ? 0.244 12.517 -5.184 1.00 96.50 193 TRP A N 1
ATOM 1426 C CA . TRP A 1 193 ? 0.881 12.175 -3.914 1.00 96.50 193 TRP A CA 1
ATOM 1427 C C . TRP A 1 193 ? 1.400 13.419 -3.179 1.00 96.50 193 TRP A C 1
ATOM 1429 O O . TRP A 1 193 ? 1.057 13.614 -2.014 1.00 96.50 193 TRP A O 1
ATOM 1439 N N . LEU A 1 194 ? 2.134 14.306 -3.861 1.00 96.88 194 LEU A N 1
ATOM 1440 C CA . LEU A 1 194 ? 2.630 15.557 -3.273 1.00 96.88 194 LEU A CA 1
ATOM 1441 C C . LEU A 1 194 ? 1.491 16.462 -2.796 1.00 96.88 194 LEU A C 1
ATOM 1443 O O . LEU A 1 194 ? 1.584 17.026 -1.711 1.00 96.88 194 LEU A O 1
ATOM 1447 N N . THR A 1 195 ? 0.396 16.545 -3.554 1.00 96.12 195 THR A N 1
ATOM 1448 C CA . THR A 1 195 ? -0.808 17.295 -3.157 1.00 96.12 195 THR A CA 1
ATOM 1449 C C . THR A 1 195 ? -1.405 16.747 -1.858 1.00 96.12 195 THR A C 1
ATOM 1451 O O . THR A 1 195 ? -1.828 17.511 -0.993 1.00 96.12 195 THR A O 1
ATOM 1454 N N . THR A 1 196 ? -1.403 15.422 -1.689 1.00 95.44 196 THR A N 1
ATOM 1455 C CA . THR A 1 196 ? -1.903 14.767 -0.471 1.00 95.44 196 THR A CA 1
ATOM 1456 C C . THR A 1 196 ? -1.021 15.078 0.740 1.00 95.44 196 THR A C 1
ATOM 1458 O O . THR A 1 196 ? -1.539 15.401 1.808 1.00 95.44 196 THR A O 1
ATOM 1461 N N . VAL A 1 197 ? 0.304 15.017 0.573 1.00 95.44 197 VAL A N 1
ATOM 1462 C CA . VAL A 1 197 ? 1.268 15.377 1.627 1.00 95.44 197 VAL A CA 1
ATOM 1463 C C . VAL A 1 197 ? 1.143 16.858 1.991 1.00 95.44 197 VAL A C 1
ATOM 1465 O O . VAL A 1 197 ? 1.081 17.202 3.168 1.00 95.44 197 VAL A O 1
ATOM 1468 N N . GLN A 1 198 ? 1.030 17.734 0.990 1.00 95.81 198 GLN A N 1
ATOM 1469 C CA . GLN A 1 198 ? 0.867 19.170 1.197 1.00 95.81 198 GLN A CA 1
ATOM 1470 C C . GLN A 1 198 ? -0.401 19.486 1.995 1.00 95.81 198 GLN A C 1
ATOM 1472 O O . GLN A 1 198 ? -0.324 20.215 2.976 1.00 95.81 198 GLN A O 1
ATOM 1477 N N . ALA A 1 199 ? -1.540 18.877 1.653 1.00 91.38 199 ALA A N 1
ATOM 1478 C CA . ALA A 1 199 ? -2.779 19.074 2.405 1.00 91.38 199 ALA A CA 1
ATOM 1479 C C . ALA A 1 199 ? -2.640 18.671 3.887 1.00 91.38 199 ALA A C 1
ATOM 1481 O O . ALA A 1 199 ? -3.193 19.335 4.766 1.00 91.38 199 ALA A O 1
ATOM 1482 N N . ARG A 1 200 ? -1.881 17.605 4.180 1.00 92.44 200 ARG A N 1
ATOM 1483 C CA . ARG A 1 200 ? -1.627 17.149 5.555 1.00 92.44 200 ARG A CA 1
ATOM 1484 C C . ARG A 1 200 ? -0.700 18.095 6.322 1.00 92.44 200 ARG A C 1
ATOM 1486 O O . ARG A 1 200 ? -0.934 18.344 7.503 1.00 92.44 200 ARG A O 1
ATOM 1493 N N . LEU A 1 201 ? 0.311 18.653 5.654 1.00 92.50 201 LEU A N 1
ATOM 1494 C CA . LEU A 1 201 ? 1.191 19.676 6.225 1.00 92.50 201 LEU A CA 1
ATOM 1495 C C . LEU A 1 201 ? 0.438 20.982 6.485 1.00 92.50 201 LEU A C 1
ATOM 1497 O O . LEU A 1 201 ? 0.492 21.482 7.603 1.00 92.50 201 LEU A O 1
ATOM 1501 N N . ASP A 1 202 ? -0.341 21.468 5.516 1.00 90.38 202 ASP A N 1
ATOM 1502 C CA . ASP A 1 202 ? -1.184 22.662 5.666 1.00 90.38 202 ASP A CA 1
ATOM 1503 C C . ASP A 1 202 ? -2.127 22.517 6.875 1.00 90.38 202 ASP A C 1
ATOM 1505 O O . ASP A 1 202 ? -2.368 23.462 7.633 1.00 90.38 202 ASP A O 1
ATOM 1509 N N . TYR A 1 203 ? -2.651 21.307 7.091 1.00 85.75 203 TYR A N 1
ATOM 1510 C CA . TYR A 1 203 ? -3.475 20.984 8.249 1.00 85.75 203 TYR A CA 1
ATOM 1511 C C . TYR A 1 203 ? -2.691 21.042 9.571 1.00 85.75 203 TYR A C 1
ATOM 1513 O O . TYR A 1 203 ? -3.125 21.707 10.516 1.00 85.75 203 TYR A O 1
ATOM 1521 N N . ALA A 1 204 ? -1.523 20.398 9.639 1.00 87.75 204 ALA A N 1
ATOM 1522 C CA . ALA A 1 204 ? -0.663 20.418 10.822 1.00 87.75 204 ALA A CA 1
ATOM 1523 C C . ALA A 1 204 ? -0.155 21.833 11.162 1.00 87.75 204 ALA A C 1
ATOM 1525 O O . ALA A 1 204 ? -0.129 22.227 12.331 1.00 87.75 204 ALA A O 1
ATOM 1526 N N . GLU A 1 205 ? 0.171 22.637 10.149 1.00 88.12 205 GLU A N 1
ATOM 1527 C CA . GLU A 1 205 ? 0.578 24.034 10.308 1.00 88.12 205 GLU A CA 1
ATOM 1528 C C . GLU A 1 205 ? -0.539 24.872 10.939 1.00 88.12 205 GLU A C 1
ATOM 1530 O O . GLU A 1 205 ? -0.301 25.606 11.902 1.00 88.12 205 GLU A O 1
ATOM 1535 N N . ARG A 1 206 ? -1.788 24.700 10.482 1.00 83.88 206 ARG A N 1
ATOM 1536 C CA . ARG A 1 206 ? -2.957 25.368 11.080 1.00 83.88 206 ARG A CA 1
ATOM 1537 C C . ARG A 1 206 ? -3.188 24.978 12.544 1.00 83.88 206 ARG A C 1
ATOM 1539 O O . ARG A 1 206 ? -3.775 25.771 13.280 1.00 83.88 206 ARG A O 1
ATOM 1546 N N . LEU A 1 207 ? -2.734 23.797 12.968 1.00 82.38 207 LEU A N 1
ATOM 1547 C CA . LEU A 1 207 ? -2.872 23.265 14.330 1.00 82.38 207 LEU A CA 1
ATOM 1548 C C . LEU A 1 207 ? -1.657 23.506 15.242 1.00 82.38 207 LEU A C 1
ATOM 1550 O O . LEU A 1 207 ? -1.734 23.193 16.429 1.00 82.38 207 LEU A O 1
ATOM 1554 N N . THR A 1 208 ? -0.573 24.108 14.744 1.00 81.75 208 THR A N 1
ATOM 1555 C CA . THR A 1 208 ? 0.643 24.344 15.545 1.00 81.75 208 THR A CA 1
ATOM 1556 C C . THR A 1 208 ? 0.481 25.490 16.562 1.00 81.75 208 THR A C 1
ATOM 1558 O O . THR A 1 208 ? 1.011 25.398 17.665 1.00 81.75 208 THR A O 1
ATOM 1561 N N . GLU A 1 209 ? -0.315 26.527 16.263 1.00 73.94 209 GLU A N 1
ATOM 1562 C CA . GLU A 1 209 ? -0.717 27.575 17.230 1.00 73.94 209 GLU A CA 1
ATOM 1563 C C . GLU A 1 209 ? -2.162 28.090 16.994 1.00 73.94 209 GLU A C 1
ATOM 1565 O O . GLU A 1 209 ? -2.380 29.278 16.727 1.00 73.94 209 GLU A O 1
ATOM 1570 N N . PRO A 1 210 ? -3.199 27.235 17.050 1.00 71.94 210 PRO A N 1
ATOM 1571 C CA . PRO A 1 210 ? -4.546 27.645 16.701 1.00 71.94 210 PRO A CA 1
ATOM 1572 C C . PRO A 1 210 ? -5.184 28.447 17.836 1.00 71.94 210 PRO A C 1
ATOM 1574 O O . PRO A 1 210 ? -5.135 28.081 19.013 1.00 71.94 210 PRO A O 1
ATOM 1577 N N . SER A 1 211 ? -5.897 29.514 17.479 1.00 69.25 211 SER A N 1
ATOM 1578 C CA . SER A 1 211 ? -6.937 30.029 18.367 1.00 69.25 211 SER A CA 1
ATOM 1579 C C . SER A 1 211 ? -8.037 28.970 18.528 1.00 69.25 211 SER A C 1
ATOM 1581 O O . SER A 1 211 ? -8.268 28.159 17.634 1.00 69.25 211 SER A O 1
ATOM 1583 N N . VAL A 1 212 ? -8.765 28.977 19.647 1.00 73.31 212 VAL A N 1
ATOM 1584 C CA . VAL A 1 212 ? -9.826 27.983 19.924 1.00 73.31 212 VAL A CA 1
ATOM 1585 C C . V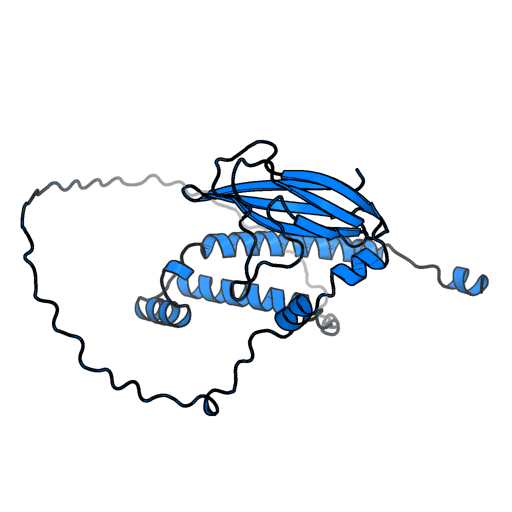AL A 1 212 ? -10.893 27.942 18.815 1.00 73.31 212 VAL A C 1
ATOM 1587 O O . VAL A 1 212 ? -11.407 26.873 18.484 1.00 73.31 212 VAL A O 1
ATOM 1590 N N . SER A 1 213 ? -11.200 29.086 18.193 1.00 71.38 213 SER A N 1
ATOM 1591 C CA . SER A 1 213 ? -12.111 29.157 17.044 1.00 71.38 213 SER A CA 1
ATOM 1592 C C . SER A 1 213 ? -11.519 28.528 15.780 1.00 71.38 213 SER A C 1
ATOM 1594 O O . SER A 1 213 ? -12.230 27.845 15.056 1.00 71.38 213 SER A O 1
ATOM 1596 N N . ALA A 1 214 ? -10.220 28.719 15.530 1.00 71.12 214 ALA A N 1
ATOM 1597 C CA . ALA A 1 214 ? -9.544 28.092 14.398 1.00 71.12 214 ALA A CA 1
ATOM 1598 C C . ALA A 1 214 ? -9.441 26.571 14.591 1.00 71.12 214 ALA A C 1
ATOM 1600 O O . ALA A 1 214 ? -9.741 25.824 13.669 1.00 71.12 214 ALA A O 1
ATOM 1601 N N . ALA A 1 215 ? -9.110 26.103 15.799 1.00 70.62 215 ALA A N 1
ATOM 1602 C CA . ALA A 1 215 ? -9.053 24.675 16.113 1.00 70.62 215 ALA A CA 1
ATOM 1603 C C . ALA A 1 215 ? -10.412 23.983 15.917 1.00 70.62 215 ALA A C 1
ATOM 1605 O O . ALA A 1 215 ? -10.474 22.890 15.367 1.00 70.62 215 ALA A O 1
ATOM 1606 N N . THR A 1 216 ? -11.510 24.622 16.334 1.00 72.56 216 THR A N 1
ATOM 1607 C CA . THR A 1 216 ? -12.865 24.057 16.191 1.00 72.56 216 THR A CA 1
ATOM 1608 C C . THR A 1 216 ? -13.354 24.026 14.745 1.00 72.56 216 THR A C 1
ATOM 1610 O O . THR A 1 216 ? -13.991 23.051 14.358 1.00 72.56 216 THR A O 1
ATOM 1613 N N . GLU A 1 217 ? -13.028 25.034 13.932 1.00 75.00 217 GLU A N 1
ATOM 1614 C CA . GLU A 1 217 ? -13.317 25.027 12.490 1.00 75.00 217 GLU A CA 1
ATOM 1615 C C . GLU A 1 217 ? -12.542 23.913 11.772 1.00 75.00 217 GLU A C 1
ATOM 1617 O O . GLU A 1 217 ? -13.110 23.152 10.996 1.00 75.00 217 GLU A O 1
ATOM 1622 N N . VAL A 1 218 ? -11.261 23.760 12.110 1.00 71.94 218 VAL A N 1
ATOM 1623 C CA . VAL A 1 218 ? -10.367 22.723 11.577 1.00 71.94 218 VAL A CA 1
ATOM 1624 C C . VAL A 1 218 ? -10.828 21.311 11.973 1.00 71.94 218 VAL A C 1
ATOM 1626 O O . VAL A 1 218 ? -10.811 20.400 11.150 1.00 71.94 218 VAL A O 1
ATOM 1629 N N . LEU A 1 219 ? -11.293 21.125 13.210 1.00 73.94 219 LEU A N 1
ATOM 1630 C CA . LEU A 1 219 ? -11.854 19.856 13.689 1.00 73.94 219 LEU A CA 1
ATOM 1631 C C . LEU A 1 219 ? -13.206 19.520 13.044 1.00 73.94 219 LEU A C 1
ATOM 1633 O O . LEU A 1 219 ? -13.491 18.346 12.811 1.00 73.94 219 LEU A O 1
ATOM 1637 N N . ALA A 1 220 ? -14.035 20.527 12.751 1.00 74.88 220 ALA A N 1
ATOM 1638 C CA . ALA A 1 220 ? -15.316 20.332 12.074 1.00 74.88 220 ALA A CA 1
ATOM 1639 C C . ALA A 1 220 ? -15.142 19.899 10.609 1.00 74.88 220 ALA A C 1
ATOM 1641 O O . ALA A 1 220 ? -15.945 19.108 10.119 1.00 74.88 220 ALA A O 1
ATOM 1642 N N . ASP A 1 221 ? -14.093 20.384 9.941 1.00 72.25 221 ASP A N 1
ATOM 1643 C CA . ASP A 1 221 ? -13.783 20.047 8.545 1.00 72.25 221 ASP A CA 1
ATOM 1644 C C . ASP A 1 221 ? -13.248 18.610 8.395 1.00 72.25 221 ASP A C 1
ATOM 1646 O O . ASP A 1 221 ? -13.473 17.960 7.377 1.00 72.25 221 ASP A O 1
ATOM 1650 N N . VAL A 1 222 ? -12.576 18.096 9.432 1.00 67.81 222 VAL A N 1
ATOM 1651 C CA . VAL A 1 222 ? -11.863 16.804 9.393 1.00 67.81 222 VAL A CA 1
ATOM 1652 C C . VAL A 1 222 ? -12.609 15.671 10.104 1.00 67.81 222 VAL A C 1
ATOM 1654 O O . VAL A 1 222 ? -12.290 14.507 9.914 1.00 67.81 222 VAL A O 1
ATOM 1657 N N . GLY A 1 223 ? -13.685 15.973 10.835 1.00 68.69 223 GLY A N 1
ATOM 1658 C CA . GLY A 1 223 ? -14.565 14.943 11.400 1.00 68.69 223 GLY A CA 1
ATOM 1659 C C . GLY A 1 223 ? -14.243 14.532 12.837 1.00 68.69 223 GLY A C 1
ATOM 1660 O O . GLY A 1 223 ? -14.857 13.596 13.344 1.00 68.69 223 GLY A O 1
ATOM 1661 N N . GLY A 1 224 ? -13.367 15.266 13.532 1.00 71.62 224 GLY A N 1
ATOM 1662 C CA . GLY A 1 224 ? -13.175 15.147 14.979 1.00 71.62 224 GLY A CA 1
ATOM 1663 C C . GLY A 1 224 ? -11.732 14.921 15.431 1.00 71.62 224 GLY A C 1
ATOM 1664 O O . GLY A 1 224 ? -10.788 14.993 14.654 1.00 71.62 224 GLY A O 1
ATOM 1665 N N . LEU A 1 225 ? -11.574 14.689 16.738 1.00 68.06 225 LEU A N 1
ATOM 1666 C CA . LEU A 1 225 ? -10.271 14.544 17.402 1.00 68.06 225 LEU A CA 1
ATOM 1667 C C . LEU A 1 225 ? -9.573 13.209 17.099 1.00 68.06 225 LEU A C 1
ATOM 1669 O O . LEU A 1 225 ? -8.355 13.154 17.206 1.00 68.06 225 LEU A O 1
ATOM 1673 N N . GLU A 1 226 ? -10.314 12.165 16.714 1.00 66.88 226 GLU A N 1
ATOM 1674 C CA . GLU A 1 226 ? -9.735 10.865 16.331 1.00 66.88 226 GLU A CA 1
ATOM 1675 C C . GLU A 1 226 ? -8.858 10.969 15.076 1.00 66.88 226 GLU A C 1
ATOM 1677 O O . GLU A 1 226 ? -7.856 10.280 14.982 1.00 66.88 226 GLU A O 1
ATOM 1682 N N . GLU A 1 227 ? -9.169 11.880 14.152 1.00 66.06 227 GLU A N 1
ATOM 1683 C CA . GLU A 1 227 ? -8.353 12.128 12.950 1.00 66.06 227 GLU A CA 1
ATOM 1684 C C . GLU A 1 227 ? -7.112 12.991 13.234 1.00 66.06 227 GLU A C 1
ATOM 1686 O O . GLU A 1 227 ? -6.144 12.996 12.477 1.00 66.06 227 GLU A O 1
ATOM 1691 N N . VAL A 1 228 ? -7.116 13.734 14.346 1.00 74.94 228 VAL A N 1
ATOM 1692 C CA . VAL A 1 228 ? -5.917 14.436 14.830 1.00 74.94 228 VAL A CA 1
ATOM 1693 C C . VAL A 1 228 ? -4.988 13.460 15.557 1.00 74.94 228 VAL A C 1
ATOM 1695 O O . VAL A 1 228 ? -3.775 13.690 15.618 1.00 74.94 228 VAL A O 1
ATOM 1698 N N . ASP A 1 229 ? -5.537 12.361 16.083 1.00 74.81 229 ASP A N 1
ATOM 1699 C CA . ASP A 1 229 ? -4.758 11.299 16.704 1.00 74.81 229 ASP A CA 1
ATOM 1700 C C . ASP A 1 229 ? -3.866 10.634 15.645 1.00 74.81 229 ASP A C 1
ATOM 1702 O O . ASP A 1 229 ? -4.322 10.108 14.635 1.00 74.81 229 ASP A O 1
ATOM 1706 N N . GLY A 1 230 ? -2.550 10.734 15.828 1.00 81.75 230 GLY A N 1
ATOM 1707 C CA . GLY A 1 230 ? -1.572 10.255 14.846 1.00 81.75 230 GLY A CA 1
ATOM 1708 C C . GLY A 1 230 ? -1.227 11.225 13.706 1.00 81.75 230 GLY A C 1
ATOM 1709 O O . GLY A 1 230 ? -0.373 10.889 12.879 1.00 81.75 230 GLY A O 1
ATOM 1710 N N . LEU A 1 231 ? -1.777 12.448 13.673 1.00 87.94 231 LEU A N 1
ATOM 1711 C CA . LEU A 1 231 ? -1.397 13.453 12.668 1.00 87.94 231 LEU A CA 1
ATOM 1712 C C . LEU A 1 231 ? 0.107 13.754 12.702 1.00 87.94 231 LEU A C 1
ATOM 1714 O O . LEU A 1 2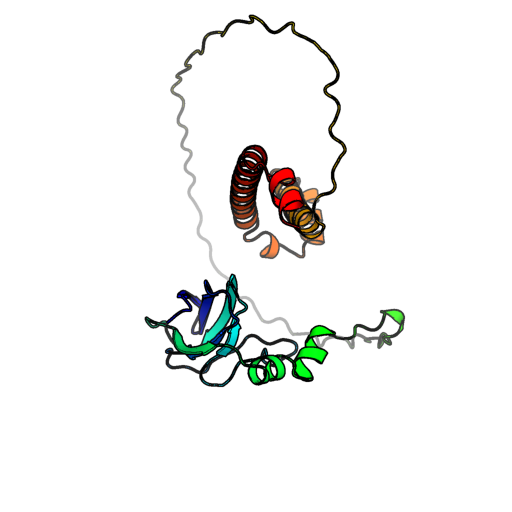31 ? 0.757 13.759 11.661 1.00 87.94 231 LEU A O 1
ATOM 1718 N N . GLN A 1 232 ? 0.671 13.969 13.895 1.00 89.00 232 GLN A N 1
ATOM 1719 C CA . GLN A 1 232 ? 2.102 14.249 14.045 1.00 89.00 232 GLN A CA 1
ATOM 1720 C C . GLN A 1 232 ? 2.957 13.091 13.514 1.00 89.00 232 GLN A C 1
ATOM 1722 O O . GLN A 1 232 ? 3.914 13.321 12.784 1.00 89.00 232 GLN A O 1
ATOM 1727 N N . ALA A 1 233 ? 2.567 11.847 13.808 1.00 88.44 233 ALA A N 1
ATOM 1728 C CA . ALA A 1 233 ? 3.251 10.668 13.285 1.00 88.44 233 ALA A CA 1
ATOM 1729 C C . ALA A 1 233 ? 3.166 10.595 11.751 1.00 88.44 233 ALA A C 1
ATOM 1731 O O . ALA A 1 233 ? 4.138 10.233 11.093 1.00 88.44 233 ALA A O 1
ATOM 1732 N N . SER A 1 234 ? 2.027 10.991 11.175 1.00 89.19 234 SER A N 1
ATOM 1733 C CA . SER A 1 234 ? 1.846 11.062 9.722 1.00 89.19 234 SER A CA 1
ATOM 1734 C C . SER A 1 234 ? 2.722 12.143 9.080 1.00 89.19 234 SER A C 1
ATOM 1736 O O . SER A 1 234 ? 3.293 11.903 8.020 1.00 89.19 234 SER A O 1
ATOM 1738 N N . VAL A 1 235 ? 2.879 13.305 9.726 1.00 94.81 235 VAL A N 1
ATOM 1739 C CA . VAL A 1 235 ? 3.784 14.383 9.282 1.00 94.81 235 VAL A CA 1
ATOM 1740 C C . VAL A 1 235 ? 5.249 13.949 9.355 1.00 94.81 235 VAL A C 1
ATOM 1742 O O . VAL A 1 235 ? 6.013 14.197 8.421 1.00 94.81 235 VAL A O 1
ATOM 1745 N N . ASP A 1 236 ? 5.647 13.273 10.433 1.00 94.50 236 ASP A N 1
ATOM 1746 C CA . ASP A 1 236 ? 7.008 12.753 10.584 1.00 94.50 236 ASP A CA 1
ATOM 1747 C C . ASP A 1 236 ? 7.315 11.696 9.504 1.00 94.50 236 ASP A C 1
ATOM 1749 O O . ASP A 1 236 ? 8.365 11.758 8.856 1.00 94.50 236 ASP A O 1
ATOM 1753 N N . ALA A 1 237 ? 6.362 10.796 9.230 1.00 92.94 237 ALA A N 1
ATOM 1754 C CA . ALA A 1 237 ? 6.464 9.807 8.158 1.00 92.94 237 ALA A CA 1
ATOM 1755 C C . ALA A 1 237 ? 6.548 10.456 6.764 1.00 92.94 237 ALA A C 1
ATOM 1757 O O . ALA A 1 237 ? 7.396 10.072 5.956 1.00 92.94 237 ALA A O 1
ATOM 1758 N N . ASP A 1 238 ? 5.725 11.472 6.482 1.00 96.38 238 ASP A N 1
ATOM 1759 C CA . ASP A 1 238 ? 5.795 12.223 5.224 1.00 96.38 238 ASP A CA 1
ATOM 1760 C C . ASP A 1 238 ? 7.162 12.895 5.052 1.00 96.38 238 ASP A C 1
ATOM 1762 O O . ASP A 1 238 ? 7.746 12.868 3.965 1.00 96.38 238 ASP A O 1
ATOM 1766 N N . ALA A 1 239 ? 7.720 13.459 6.127 1.00 96.38 239 ALA A N 1
ATOM 1767 C CA . ALA A 1 239 ? 9.036 14.082 6.090 1.00 96.38 239 ALA A CA 1
ATOM 1768 C C . ALA A 1 239 ? 10.146 13.064 5.763 1.00 96.38 239 ALA A C 1
ATOM 1770 O O . ALA A 1 239 ? 11.081 13.385 5.024 1.00 96.38 239 ALA A O 1
ATOM 1771 N N . GLU A 1 240 ? 10.082 11.842 6.298 1.00 96.94 240 GLU A N 1
ATOM 1772 C CA . GLU A 1 240 ? 11.009 10.756 5.946 1.00 96.94 240 GLU A CA 1
ATOM 1773 C C . GLU A 1 240 ? 10.859 10.327 4.481 1.00 96.94 240 GLU A C 1
ATOM 1775 O O . GLU A 1 240 ? 11.857 10.245 3.756 1.00 96.94 240 GLU A O 1
ATOM 1780 N N . GLN A 1 241 ? 9.622 10.138 4.015 1.00 96.19 241 GLN A N 1
ATOM 1781 C CA . GLN A 1 241 ? 9.332 9.751 2.632 1.00 96.19 241 GLN A CA 1
ATOM 1782 C C . GLN A 1 241 ? 9.810 10.802 1.623 1.00 96.19 241 GLN A C 1
ATOM 1784 O O . GLN A 1 241 ? 10.456 10.455 0.631 1.00 96.19 241 GLN A O 1
ATOM 1789 N N . LEU A 1 242 ? 9.556 12.088 1.882 1.00 97.94 242 LEU A N 1
ATOM 1790 C CA . LEU A 1 242 ? 10.006 13.185 1.023 1.00 97.94 242 LEU A CA 1
ATOM 1791 C C . LEU A 1 242 ? 11.536 13.224 0.897 1.00 97.94 242 LEU A C 1
ATOM 1793 O O . LEU A 1 242 ? 12.052 13.408 -0.208 1.00 97.94 242 LEU A O 1
ATOM 1797 N N . ARG A 1 243 ? 12.274 13.003 1.997 1.00 97.88 243 ARG A N 1
ATOM 1798 C CA . ARG A 1 243 ? 13.747 12.930 1.966 1.00 97.88 243 ARG A CA 1
ATOM 1799 C C . ARG A 1 243 ? 14.230 11.747 1.129 1.00 97.88 243 ARG A C 1
ATOM 1801 O O . ARG A 1 243 ? 15.076 11.936 0.258 1.00 97.88 243 ARG A O 1
ATOM 1808 N N . ALA A 1 244 ? 13.646 10.565 1.326 1.00 95.81 244 ALA A N 1
ATOM 1809 C CA . ALA A 1 244 ? 13.998 9.372 0.557 1.00 95.81 244 ALA A CA 1
ATOM 1810 C C . ALA A 1 244 ? 13.740 9.552 -0.953 1.00 95.81 244 ALA A C 1
ATOM 1812 O O . ALA A 1 244 ? 14.572 9.178 -1.785 1.00 95.81 244 ALA A O 1
ATOM 1813 N N . VAL A 1 245 ? 12.613 10.172 -1.324 1.00 97.44 245 VAL A N 1
ATOM 1814 C CA . VAL A 1 245 ? 12.290 10.485 -2.725 1.00 97.44 245 VAL A CA 1
ATOM 1815 C C . VAL A 1 245 ? 13.283 11.490 -3.309 1.00 97.44 245 VAL A C 1
ATOM 1817 O O . VAL A 1 245 ? 13.761 11.281 -4.427 1.00 97.44 245 VAL A O 1
ATOM 1820 N N . ALA A 1 246 ? 13.638 12.540 -2.565 1.00 96.88 246 ALA A N 1
ATOM 1821 C CA . ALA A 1 246 ? 14.614 13.532 -3.010 1.00 96.88 246 ALA A CA 1
ATOM 1822 C C . ALA A 1 246 ? 15.994 12.901 -3.266 1.00 96.88 246 ALA A C 1
ATOM 1824 O O . ALA A 1 246 ? 16.564 13.090 -4.341 1.00 96.88 246 ALA A O 1
ATOM 1825 N N . GLU A 1 247 ? 16.498 12.090 -2.332 1.00 97.50 247 GLU A N 1
ATOM 1826 C CA . GLU A 1 247 ? 17.768 11.367 -2.486 1.00 97.50 247 GLU A CA 1
ATOM 1827 C C . GLU A 1 247 ? 17.756 10.456 -3.719 1.00 97.50 247 GLU A C 1
ATOM 1829 O O . GLU A 1 247 ? 18.688 10.459 -4.530 1.00 97.50 247 GLU A O 1
ATOM 1834 N N . ARG A 1 248 ? 16.665 9.707 -3.909 1.00 97.62 248 ARG A N 1
ATOM 1835 C CA . ARG A 1 248 ? 16.511 8.805 -5.051 1.00 97.62 248 ARG A CA 1
ATOM 1836 C C . ARG A 1 248 ? 16.467 9.559 -6.379 1.00 97.62 248 ARG A C 1
ATOM 1838 O O . ARG A 1 248 ? 17.068 9.093 -7.351 1.00 97.62 248 ARG A O 1
ATOM 1845 N N . ALA A 1 249 ? 15.757 10.684 -6.428 1.00 96.12 249 ALA A N 1
ATOM 1846 C CA . ALA A 1 249 ? 15.636 11.518 -7.617 1.00 96.12 249 ALA A CA 1
ATOM 1847 C C . ALA A 1 249 ? 16.989 12.120 -8.020 1.00 96.12 249 ALA A C 1
ATOM 1849 O O . ALA A 1 249 ? 17.352 12.049 -9.194 1.00 96.12 249 ALA A O 1
ATOM 1850 N N . VAL A 1 250 ? 17.762 12.624 -7.051 1.00 97.25 250 VAL A N 1
ATOM 1851 C CA . VAL A 1 250 ? 19.127 13.134 -7.272 1.00 97.25 250 VAL A CA 1
ATOM 1852 C C . VAL A 1 250 ? 20.026 12.032 -7.830 1.00 97.25 250 VAL A C 1
ATOM 1854 O O . VAL A 1 250 ? 20.603 12.198 -8.901 1.00 97.25 250 VAL A O 1
ATOM 1857 N N . ALA A 1 251 ? 20.046 10.858 -7.193 1.00 96.75 251 ALA A N 1
ATOM 1858 C CA . ALA A 1 251 ? 20.862 9.736 -7.655 1.00 96.75 251 ALA A CA 1
ATOM 1859 C C . ALA A 1 251 ? 20.503 9.271 -9.083 1.00 96.75 251 ALA A C 1
ATOM 1861 O O . ALA A 1 251 ? 21.372 8.840 -9.844 1.00 96.75 251 ALA A O 1
ATOM 1862 N N . LEU A 1 252 ? 19.221 9.334 -9.469 1.00 96.44 252 LEU A N 1
ATOM 1863 C CA . LEU A 1 252 ? 18.791 9.042 -10.841 1.00 96.44 252 LEU A CA 1
ATOM 1864 C C . LEU A 1 252 ? 19.222 10.119 -11.830 1.00 96.44 252 LEU A C 1
ATOM 1866 O O . LEU A 1 252 ? 19.617 9.774 -12.942 1.00 96.44 252 LEU A O 1
ATOM 1870 N N . ALA A 1 253 ? 19.135 11.390 -11.443 1.00 95.12 253 ALA A N 1
ATOM 1871 C CA . ALA A 1 253 ? 19.553 12.506 -12.279 1.00 95.12 253 ALA A CA 1
ATOM 1872 C C . ALA A 1 253 ? 21.062 12.457 -12.558 1.00 95.12 253 ALA A C 1
ATOM 1874 O O . ALA A 1 253 ? 21.462 12.565 -13.717 1.00 95.12 253 ALA A O 1
ATOM 1875 N N . ASP A 1 254 ? 21.874 12.192 -11.531 1.00 96.56 254 ASP A N 1
ATOM 1876 C CA . ASP A 1 254 ? 23.327 12.043 -11.664 1.00 96.56 254 ASP A CA 1
ATOM 1877 C C . ASP A 1 254 ? 23.672 10.884 -12.606 1.00 96.56 254 ASP A C 1
ATOM 1879 O O . ASP A 1 254 ? 24.392 11.053 -13.591 1.00 96.56 254 ASP A O 1
ATOM 1883 N N . ARG A 1 255 ? 23.055 9.715 -12.393 1.00 95.94 255 ARG A N 1
ATOM 1884 C CA . ARG A 1 255 ? 23.251 8.554 -13.271 1.00 95.94 255 ARG A CA 1
ATOM 1885 C C . ARG A 1 255 ? 22.808 8.825 -14.712 1.00 95.94 255 ARG A C 1
ATOM 1887 O O . ARG A 1 255 ? 23.442 8.338 -15.649 1.00 95.94 255 ARG A O 1
ATOM 1894 N N . ALA A 1 256 ? 21.711 9.554 -14.907 1.00 94.19 256 ALA A N 1
ATOM 1895 C CA . ALA A 1 256 ? 21.235 9.919 -16.237 1.00 94.19 256 ALA A CA 1
ATOM 1896 C C . ALA A 1 256 ? 22.209 10.873 -16.944 1.00 94.19 256 ALA A C 1
ATOM 1898 O O . ALA A 1 256 ? 22.415 10.727 -18.144 1.00 94.19 256 ALA A O 1
ATOM 1899 N N . ALA A 1 257 ? 22.843 11.794 -16.211 1.00 91.56 257 ALA A N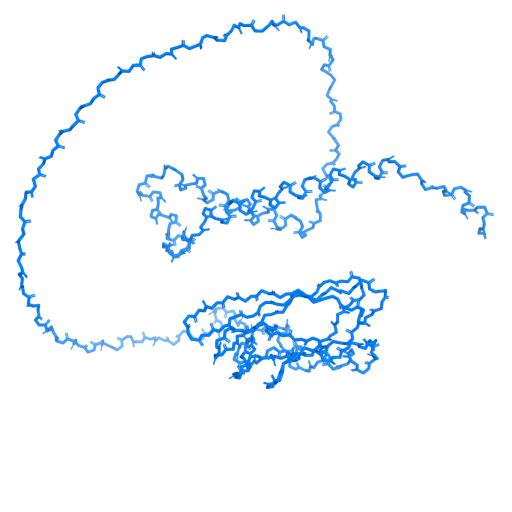 1
ATOM 1900 C CA . ALA A 1 257 ? 23.871 12.682 -16.751 1.00 91.56 257 ALA A CA 1
ATOM 1901 C C . ALA A 1 257 ? 25.157 11.933 -17.148 1.00 91.56 257 ALA A C 1
ATOM 1903 O O . ALA A 1 257 ? 25.825 12.324 -18.103 1.00 91.56 257 ALA A O 1
ATOM 1904 N N . GLU A 1 258 ? 25.490 10.847 -16.446 1.00 93.50 258 GLU A N 1
ATOM 1905 C CA . GLU A 1 258 ? 26.641 9.987 -16.759 1.00 93.50 258 GLU A CA 1
ATOM 1906 C C . GLU A 1 258 ? 26.379 8.993 -17.904 1.00 93.50 258 GLU A C 1
ATOM 1908 O O . GLU A 1 258 ? 27.320 8.465 -18.499 1.00 93.50 258 GLU A O 1
ATOM 1913 N N . THR A 1 259 ? 25.112 8.705 -18.213 1.00 92.50 259 THR A N 1
ATOM 1914 C CA . THR A 1 259 ? 24.744 7.697 -19.214 1.00 92.50 259 THR A CA 1
ATOM 1915 C C . THR A 1 259 ? 24.660 8.318 -20.607 1.00 92.50 259 THR A C 1
ATOM 1917 O O . THR A 1 259 ? 23.692 9.004 -20.927 1.00 92.50 259 THR A O 1
ATOM 1920 N N . ASP A 1 260 ? 25.628 8.003 -21.469 1.00 89.81 260 ASP A N 1
ATOM 1921 C CA . ASP A 1 260 ? 25.581 8.327 -22.899 1.00 89.81 260 ASP A CA 1
ATOM 1922 C C . ASP A 1 260 ? 25.201 7.085 -23.725 1.00 89.81 260 ASP A C 1
ATOM 1924 O O . ASP A 1 260 ? 25.857 6.041 -23.657 1.00 89.81 260 ASP A O 1
ATOM 1928 N N . VAL A 1 261 ? 24.117 7.175 -24.500 1.00 85.44 261 VAL A N 1
ATOM 1929 C CA . VAL A 1 261 ? 23.661 6.084 -25.372 1.00 85.44 261 VAL A CA 1
ATOM 1930 C C . VAL A 1 261 ? 24.293 6.280 -26.745 1.00 85.44 261 VAL A C 1
ATOM 1932 O O . VAL A 1 261 ? 23.922 7.194 -27.478 1.00 85.44 261 VAL A O 1
ATOM 1935 N N . ALA A 1 262 ? 25.210 5.384 -27.125 1.00 79.88 262 ALA A N 1
ATOM 1936 C CA . ALA A 1 262 ? 25.929 5.416 -28.402 1.00 79.88 262 ALA A CA 1
ATOM 1937 C C . ALA A 1 262 ? 25.036 5.052 -29.611 1.00 79.88 262 ALA A C 1
ATOM 1939 O O . ALA A 1 262 ? 25.257 4.060 -30.310 1.00 79.88 262 ALA A O 1
ATOM 1940 N N . LEU A 1 263 ? 24.020 5.878 -29.880 1.00 79.94 263 LEU A N 1
ATOM 1941 C CA . LEU A 1 263 ? 23.042 5.696 -30.959 1.00 79.94 263 LEU A CA 1
ATOM 1942 C C . LEU A 1 263 ? 23.712 5.560 -32.335 1.00 79.94 263 LEU A C 1
ATOM 1944 O O . LEU A 1 263 ? 23.267 4.761 -33.152 1.00 79.94 263 LEU A O 1
ATOM 1948 N N . ALA A 1 264 ? 24.832 6.252 -32.559 1.00 73.81 264 ALA A N 1
ATOM 1949 C CA . ALA A 1 264 ? 25.583 6.191 -33.814 1.00 73.81 264 ALA A CA 1
ATOM 1950 C C . ALA A 1 264 ? 26.209 4.811 -34.107 1.00 73.81 264 ALA A C 1
ATOM 1952 O O . ALA A 1 264 ? 26.420 4.467 -35.271 1.00 73.81 264 ALA A O 1
ATOM 1953 N N . GLU A 1 265 ? 26.526 4.012 -33.082 1.00 80.19 265 GLU A N 1
ATOM 1954 C CA . GLU A 1 265 ? 26.998 2.637 -33.291 1.00 80.19 265 GLU A CA 1
ATOM 1955 C C . GLU A 1 265 ? 25.835 1.681 -33.554 1.00 80.19 265 GLU A C 1
ATOM 1957 O O . GLU A 1 265 ? 25.945 0.811 -34.419 1.00 80.19 265 GLU A O 1
ATOM 1962 N N . LEU A 1 266 ? 24.702 1.889 -32.875 1.00 81.88 266 LEU A N 1
ATOM 1963 C CA . LEU A 1 266 ? 23.483 1.102 -33.072 1.00 81.88 266 LEU A CA 1
ATOM 1964 C C . LEU A 1 266 ? 22.877 1.316 -34.468 1.00 81.88 266 LEU A C 1
ATOM 1966 O O . LEU A 1 266 ? 22.486 0.347 -35.111 1.00 81.88 266 LEU A O 1
ATOM 1970 N N . GLU A 1 267 ? 22.872 2.548 -34.984 1.00 79.62 267 GLU A N 1
ATOM 1971 C CA . GLU A 1 267 ? 22.424 2.845 -36.355 1.00 79.62 267 GLU A CA 1
ATOM 1972 C C . GLU A 1 267 ? 23.325 2.222 -37.428 1.00 79.62 267 GLU A C 1
ATOM 1974 O O . GLU A 1 267 ? 22.863 1.933 -38.526 1.00 79.62 267 GLU A O 1
ATOM 1979 N N . ARG A 1 268 ? 24.606 1.970 -37.129 1.00 78.81 268 ARG A N 1
ATOM 1980 C CA . ARG A 1 268 ? 25.529 1.305 -38.065 1.00 78.81 268 ARG A CA 1
ATOM 1981 C C . ARG A 1 268 ? 25.285 -0.208 -38.171 1.00 78.81 268 ARG A C 1
ATOM 1983 O O . ARG A 1 268 ? 25.813 -0.843 -39.082 1.00 78.81 268 ARG A O 1
ATOM 1990 N N . LEU A 1 269 ? 24.550 -0.780 -37.217 1.00 80.62 269 LEU A N 1
ATOM 1991 C CA . LEU A 1 269 ? 24.227 -2.206 -37.123 1.00 80.62 269 LEU A CA 1
ATOM 1992 C C . LEU A 1 269 ? 22.852 -2.565 -37.719 1.00 80.62 269 LEU A C 1
ATOM 1994 O O . LEU A 1 269 ? 22.590 -3.757 -37.890 1.00 80.62 269 LEU A O 1
ATOM 1998 N N . ALA A 1 270 ? 22.000 -1.577 -38.015 1.00 70.56 270 ALA A N 1
ATOM 1999 C CA . ALA A 1 270 ? 20.673 -1.745 -38.622 1.00 70.56 270 ALA A CA 1
ATOM 2000 C C . ALA A 1 270 ? 20.719 -1.635 -40.156 1.00 70.56 270 ALA A C 1
ATOM 2002 O O . ALA A 1 270 ? 19.935 -2.359 -40.812 1.00 70.56 270 ALA A O 1
#

Solvent-accessible surface area (backbone atoms only — not comparable to full-atom values): 17189 Å² total; per-residue (Å²): 130,76,60,48,82,48,77,50,76,50,78,58,89,71,29,23,36,41,39,36,38,39,39,25,82,37,94,52,40,26,32,36,31,40,33,59,61,43,87,38,62,55,41,61,52,60,61,97,85,42,65,49,87,46,59,52,76,59,32,39,44,50,75,44,49,45,64,36,73,47,76,50,62,37,35,25,64,23,71,88,50,91,66,46,59,46,80,75,43,81,45,73,53,47,78,66,55,59,52,67,69,65,37,73,66,55,53,54,58,74,68,49,82,87,74,73,58,78,86,74,51,82,78,71,80,75,72,79,70,77,78,79,84,76,79,90,75,86,86,86,84,88,82,91,88,80,88,83,91,80,92,78,89,82,84,87,84,88,81,91,78,89,82,80,89,79,79,91,76,88,84,94,74,75,97,60,84,70,79,74,71,78,87,70,80,68,58,68,70,58,50,54,50,52,52,53,54,47,55,52,49,57,50,51,60,58,63,73,78,47,52,75,68,54,47,50,54,54,32,65,76,65,75,37,69,73,66,56,58,60,43,68,60,51,52,55,50,49,55,52,50,53,52,54,50,51,55,52,51,50,56,49,51,54,51,53,74,69,58,79,80,67,56,75,62,57,65,74,74,110

Sequence (270 aa):
MVISLDCETTTLGEVTLVTVRLDNDTPVDRDVRLRNCLDGPVMPPRTDGVPEAGWDDDGFETVVPANTTLAVGYACPAPERDPPVVVASDERATEESAANAATPDAVVRRLGRATPPRDAVPLAAVEFSEAPEIPASDEPSHPDVSSVGVDCESEAIRASRPVAPVADDEQDAEDRPRPTPPDRPLPDCVETWLTTVQARLDYAERLTEPSVSAATEVLADVGGLEEVDGLQASVDADAEQLRAVAERAVALADRAAETDVALAELERLA

Mean predicted aligned error: 20.97 Å

Organism: NCBI:txid1210908

Secondary structure (DSSP, 8-state):
--EEEEEEEEEETTEEEEEEEEEE-SSS-EEEEEEE-SSS--B--EETTEEPTTB-SSEEEEEE-TTEEEEEEEEESS---SSSEEEEEEEE--HHHHHHHS-HHHHHHHH------TTTS------------PPP-PPPP----------------------PPPP-----------------PPPHHHHHHHHHHHHHHHHHHHHHS--HHHHHHHHHHHTSTTTTTTHHHHHHHHHHHHHHHHHHHHHHHHHHHH----HHHHHTT-